Protein 8ZYH (pdb70)

Radius of gyration: 17.17 Å; Cα contacts (8 Å, |Δi|>4): 681; chains: 2; bounding box: 40×37×49 Å

Sequence (233 aa):
GPSGMILKRAYDVTPQKISTDKVRGVRKRVLIGLKDAPNFVMRLFTVEPGGLCDRASAPWEHEIFVLKGKLTVLKEQGEETVEEGFYIFVEPNEIHGFRNDTDSEVEFLDLIPKKEGGEGMILKRAYDVTPQKISTDDKVRGVRKRVLIGLKDAPNFVMRLFTVEPGGLCDRASAPWEHEIFVLKGKLTVLKEQGEETVEEGFYIFVEPNEIHGFRNDTDSSEVEFLDLIPKEGGE

Nearest PDB structures (foldseek):
  8zyh-assembly1_B  TM=1.009E+00  e=1.496E-22  Thermotoga maritima MSB8
  8hjx-assembly1_B  TM=9.982E-01  e=9.009E-22  Thermotoga maritima MSB8
  8zyg-assembly1_B  TM=1.001E+00  e=1.113E-21  Thermotoga maritima MSB8
  6l2e-assembly1_B  TM=9.973E-01  e=1.698E-21  Thermotoga maritima MSB8
  8hjz-assembly1_B  TM=9.988E-01  e=2.097E-21  Thermotoga maritima MSB8

Structure (mmCIF, N/CA/C/O backbone):
data_8ZYH
#
_entry.id   8ZYH
#
_cell.length_a   50.570
_cell.length_b   58.500
_cell.length_c   71.960
_cell.angle_alpha   90.00
_cell.angle_beta   90.00
_cell.angle_gamma   90.00
#
_symmetry.space_group_name_H-M   'P 21 21 21'
#
loop_
_entity.id
_entity.type
_entity.pdbx_description
1 polymer 'Cupin type-2 domain-containing protein'
2 non-polymer 'HEXAETHYLENE GLYCOL'
3 non-polymer 'COPPER (II) ION'
4 non-polymer 4-THIOPYRIDINE
5 water water
#
loop_
_atom_site.group_PDB
_atom_site.id
_atom_site.type_symbol
_atom_site.label_atom_id
_atom_site.label_alt_id
_atom_site.label_comp_id
_atom_site.label_asym_id
_atom_site.label_entity_id
_atom_site.label_seq_id
_atom_site.pdbx_PDB_ins_code
_atom_site.Cartn_x
_atom_site.Cartn_y
_atom_site.Cartn_z
_atom_site.occupancy
_atom_site.B_iso_or_equiv
_atom_site.auth_seq_id
_atom_site.auth_comp_id
_atom_site.auth_asym_id
_atom_site.auth_atom_id
_atom_site.pdbx_PDB_model_num
ATOM 1 C CA . GLY A 1 1 ? -23.750 23.930 -9.398 1.000 61.39 -3 GLY A CA 1
ATOM 2 C C . GLY A 1 1 ? -22.295 23.520 -9.344 1.000 55.07 -3 GLY A C 1
ATOM 3 O O . GLY A 1 1 ? -21.553 23.717 -10.313 1.000 48.10 -3 GLY A O 1
ATOM 4 N N . PRO A 1 2 ? -21.843 22.958 -8.217 1.000 41.09 -2 PRO A N 1
ATOM 5 C CA . PRO A 1 2 ? -20.388 22.746 -8.125 1.000 32.17 -2 PRO A CA 1
ATOM 6 C C . PRO A 1 2 ? -19.856 21.686 -9.073 1.000 27.46 -2 PRO A C 1
ATOM 7 O O . PRO A 1 2 ? -20.543 20.785 -9.559 1.000 38.39 -2 PRO A O 1
ATOM 10 N N . SER A 1 3 ? -18.555 21.774 -9.336 1.000 25.98 -1 SER A N 1
ATOM 11 C CA . SER A 1 3 ? -17.852 20.784 -10.118 1.000 27.75 -1 SER A CA 1
ATOM 12 C C . SER A 1 3 ? -16.931 19.954 -9.241 1.000 21.49 -1 SER A C 1
ATOM 13 O O . SER A 1 3 ? -16.758 20.209 -8.057 1.000 26.09 -1 SER A O 1
ATOM 21 N N . GLY A 1 4 ? -16.287 18.953 -9.846 1.000 21.93 0 GLY A N 1
ATOM 22 C CA . GLY A 1 4 ? -15.384 18.154 -9.061 1.000 23.69 0 GLY A CA 1
ATOM 23 C C . GLY A 1 4 ? -16.000 16.835 -8.596 1.000 16.95 0 GLY A C 1
ATOM 24 O O . GLY A 1 4 ? -17.112 16.414 -8.926 1.000 17.40 0 GLY A O 1
ATOM 28 N N . MET A 1 5 ? -15.175 16.106 -7.876 1.000 18.20 1 MET A N 1
ATOM 29 C CA . MET A 1 5 ? -15.517 14.787 -7.400 1.000 17.20 1 MET A CA 1
ATOM 30 C C . MET A 1 5 ? -14.889 14.598 -6.028 1.000 18.43 1 MET A C 1
ATOM 31 O O . MET A 1 5 ? -13.706 14.932 -5.949 1.000 20.85 1 MET A O 1
ATOM 45 N N . ILE A 1 6 ? -15.588 13.942 -5.115 1.000 15.75 2 ILE A N 1
ATOM 46 C CA . ILE A 1 6 ? -15.119 13.566 -3.804 1.000 15.89 2 ILE A CA 1
ATOM 47 C C . ILE A 1 6 ? -14.781 12.080 -3.822 1.000 15.37 2 ILE A C 1
ATOM 48 O O . ILE A 1 6 ? -15.618 11.279 -4.253 1.000 17.04 2 ILE A O 1
ATOM 64 N N . LEU A 1 7 ? -13.597 11.719 -3.371 1.000 13.98 3 LEU A N 1
ATOM 65 C CA . LEU A 1 7 ? -13.169 10.339 -3.242 1.000 13.87 3 LEU A CA 1
ATOM 66 C C . LEU A 1 7 ? -12.681 10.156 -1.804 1.000 14.54 3 LEU A C 1
ATOM 67 O O . LEU A 1 7 ? -11.686 10.810 -1.429 1.000 15.41 3 LEU A O 1
ATOM 93 N N . LYS A 1 8 ? -13.344 9.328 -1.004 1.000 14.17 4 LYS A N 1
ATOM 94 C CA . LYS A 1 8 ? -13.052 9.292 0.412 1.000 14.92 4 LYS A CA 1
ATOM 95 C C . LYS A 1 8 ? -13.293 7.913 0.989 1.000 14.68 4 LYS A C 1
ATOM 96 O O . LYS A 1 8 ? -14.268 7.252 0.632 1.000 14.52 4 LYS A O 1
ATOM 115 N N . ARG A 1 9 ? -12.429 7.483 1.900 1.000 15.64 5 ARG A N 1
ATOM 116 C CA . ARG A 1 9 ? -12.639 6.239 2.634 1.000 16.19 5 ARG A CA 1
ATOM 117 C C . ARG A 1 9 ? -13.845 6.436 3.542 1.000 16.30 5 ARG A C 1
ATOM 118 O O . ARG A 1 9 ? -13.891 7.353 4.352 1.000 18.31 5 ARG A O 1
ATOM 139 N N . ALA A 1 10 ? -14.836 5.544 3.454 1.000 15.54 6 ALA A N 1
ATOM 140 C CA . ALA A 1 10 ? -16.067 5.716 4.228 1.000 15.23 6 ALA A CA 1
ATOM 141 C C . ALA A 1 10 ? -15.788 5.756 5.714 1.000 16.85 6 ALA A C 1
ATOM 142 O O . ALA A 1 10 ? -16.418 6.500 6.458 1.000 16.60 6 ALA A O 1
ATOM 149 N N . TYR A 1 11 ? -14.806 4.965 6.167 1.000 20.12 7 TYR A N 1
ATOM 150 C CA . TYR A 1 11 ? -14.580 4.873 7.603 1.000 25.82 7 TYR A CA 1
ATOM 151 C C . TYR A 1 11 ? -13.955 6.148 8.139 1.000 28.67 7 TYR A C 1
ATOM 152 O O . TYR A 1 11 ? -13.842 6.318 9.358 1.000 38.74 7 TYR A O 1
ATOM 170 N N . ASP A 1 12 ? -13.489 7.032 7.261 1.000 26.49 8 ASP A N 1
ATOM 171 C CA . ASP A 1 12 ? -12.967 8.318 7.717 1.000 31.71 8 ASP A CA 1
ATOM 172 C C . ASP A 1 12 ? -14.101 9.217 8.188 1.000 28.75 8 ASP A C 1
ATOM 173 O O . ASP A 1 12 ? -13.833 10.191 8.896 1.000 37.55 8 ASP A O 1
ATOM 182 N N . VAL A 1 13 ? -15.342 8.929 7.874 1.000 21.00 9 VAL A N 1
ATOM 183 C CA . VAL A 1 13 ? -16.481 9.756 8.261 1.000 19.76 9 VAL A CA 1
ATOM 184 C C . VAL A 1 13 ? -16.883 9.386 9.679 1.000 21.70 9 VAL A C 1
ATOM 185 O O . VAL A 1 13 ? -16.931 8.201 10.020 1.000 21.63 9 VAL A O 1
ATOM 198 N N . THR A 1 14 ? -17.164 10.365 10.522 1.000 25.75 10 THR A N 1
ATOM 199 C CA . THR A 1 14 ? -17.566 10.103 11.897 1.000 28.64 10 THR A CA 1
ATOM 200 C C . THR A 1 14 ? -18.833 9.279 12.039 1.000 23.64 10 THR A C 1
ATOM 201 O O . THR A 1 14 ? -19.862 9.576 11.420 1.000 25.43 10 THR A O 1
ATOM 212 N N . PRO A 1 15 ? -18.771 8.198 12.813 1.000 23.36 11 PRO A N 1
ATOM 213 C CA . PRO A 1 15 ? -19.966 7.373 13.022 1.000 21.81 11 PRO A CA 1
ATOM 214 C C . PRO A 1 15 ? -20.784 7.890 14.200 1.000 21.25 11 PRO A C 1
ATOM 215 O O . PRO A 1 15 ? -20.422 7.777 15.364 1.000 23.41 11 PRO A O 1
ATOM 226 N N . GLN A 1 16 ? -21.911 8.491 13.859 1.000 20.29 12 GLN A N 1
ATOM 227 C CA . GLN A 1 16 ? -22.816 9.154 14.784 1.000 20.89 12 GLN A CA 1
ATOM 228 C C . GLN A 1 16 ? -23.739 8.117 15.435 1.000 18.68 12 GLN A C 1
ATOM 229 O O . GLN A 1 16 ? -24.380 7.323 14.747 1.000 18.73 12 GLN A O 1
ATOM 243 N N . LYS A 1 17 ? -23.877 8.157 16.748 1.000 18.30 13 LYS A N 1
ATOM 244 C CA . LYS A 1 17 ? -24.822 7.298 17.438 1.000 18.42 13 LYS A CA 1
ATOM 245 C C . LYS A 1 17 ? -26.256 7.706 17.121 1.000 18.59 13 LYS A C 1
ATOM 246 O O . LYS A 1 17 ? -26.586 8.890 17.216 1.000 22.25 13 LYS A O 1
ATOM 265 N N . ILE A 1 18 ? -27.070 6.726 16.775 1.000 18.24 14 ILE A N 1
ATOM 266 C CA . ILE A 1 18 ? -28.501 6.942 16.572 1.000 19.35 14 ILE A CA 1
ATOM 267 C C . ILE A 1 18 ? -29.246 6.353 17.760 1.000 19.91 14 ILE A C 1
ATOM 268 O O . ILE A 1 18 ? -29.090 5.161 18.051 1.000 21.41 14 ILE A O 1
ATOM 284 N N . SER A 1 19 ? -29.980 7.215 18.448 1.000 22.61 15 SER A N 1
ATOM 285 C CA . SER A 1 19 ? -30.771 6.758 19.589 1.000 22.55 15 SER A CA 1
ATOM 286 C C . SER A 1 19 ? -32.129 7.443 19.519 1.000 24.01 15 SER A C 1
ATOM 287 O O . SER A 1 19 ? -32.230 8.657 19.648 1.000 27.82 15 SER A O 1
ATOM 295 N N . THR A 1 20 ? -33.177 6.691 19.250 1.000 23.39 16 THR A N 1
ATOM 296 C CA . THR A 1 20 ? -34.521 7.243 19.127 1.000 24.84 16 THR A CA 1
ATOM 297 C C . THR A 1 20 ? -35.476 6.265 19.814 1.000 23.55 16 THR A C 1
ATOM 298 O O . THR A 1 20 ? -35.044 5.251 20.369 1.000 24.55 16 THR A O 1
ATOM 309 N N . ASP A 1 21 ? -36.768 6.522 19.727 1.000 24.71 17 ASP A N 1
ATOM 310 C CA . ASP A 1 21 ? -37.748 5.599 20.272 1.000 25.29 17 ASP A CA 1
ATOM 311 C C . ASP A 1 21 ? -37.721 4.239 19.584 1.000 23.80 17 ASP A C 1
ATOM 312 O O . ASP A 1 21 ? -38.244 3.286 20.160 1.000 27.66 17 ASP A O 1
ATOM 316 N N . LYS A 1 22 ? -37.158 4.158 18.381 1.000 19.79 18 LYS A N 1
ATOM 317 C CA . LYS A 1 22 ? -37.175 2.903 17.633 1.000 19.71 18 LYS A CA 1
ATOM 318 C C . LYS A 1 22 ? -35.788 2.316 17.421 1.000 16.90 18 LYS A C 1
ATOM 319 O O . LYS A 1 22 ? -35.692 1.159 16.992 1.000 19.04 18 LYS A O 1
ATOM 338 N N . VAL A 1 23 ? -34.719 3.056 17.718 1.000 17.57 19 VAL A N 1
ATOM 339 C CA . VAL A 1 23 ? -33.386 2.644 17.306 1.000 17.45 19 VAL A CA 1
ATOM 340 C C . VAL A 1 23 ? -32.449 2.586 18.508 1.000 17.52 19 VAL A C 1
ATOM 341 O O . VAL A 1 23 ? -32.380 3.556 19.280 1.000 18.86 19 VAL A O 1
ATOM 354 N N . ARG A 1 24 ? -31.681 1.507 18.597 1.000 17.23 20 ARG A N 1
ATOM 355 C CA . ARG A 1 24 ? -30.586 1.385 19.569 1.000 17.97 20 ARG A CA 1
ATOM 356 C C . ARG A 1 24 ? -29.484 0.553 18.930 1.000 16.70 20 ARG A C 1
ATOM 357 O O . ARG A 1 24 ? -29.767 -0.324 18.112 1.000 17.29 20 ARG A O 1
ATOM 378 N N . GLY A 1 25 ? -28.244 0.777 19.348 1.000 16.21 21 GLY A N 1
ATOM 379 C CA . GLY A 1 25 ? -27.138 -0.027 18.865 1.000 16.55 21 GLY A CA 1
ATOM 380 C C . GLY A 1 25 ? -26.752 0.197 17.427 1.000 15.43 21 GLY A C 1
ATOM 381 O O . GLY A 1 25 ? -26.295 -0.734 16.776 1.000 17.85 21 GLY A O 1
ATOM 385 N N . VAL A 1 26 ? -26.962 1.423 16.955 1.000 15.52 22 VAL A N 1
ATOM 386 C CA . VAL A 1 26 ? -26.742 1.779 15.554 1.000 15.93 22 VAL A CA 1
ATOM 387 C C . VAL A 1 26 ? -25.907 3.041 15.478 1.000 16.35 22 VAL A C 1
ATOM 388 O O . VAL A 1 26 ? -26.148 3.986 16.250 1.000 17.27 22 VAL A O 1
ATOM 401 N N . ARG A 1 27 ? -24.977 3.070 14.530 1.000 16.02 23 ARG A N 1
ATOM 402 C CA . ARG A 1 27 ? -24.263 4.289 14.176 1.000 16.51 23 ARG A CA 1
ATOM 403 C C . ARG A 1 27 ? -24.450 4.535 12.679 1.000 15.48 23 ARG A C 1
ATOM 404 O O . ARG A 1 27 ? -24.666 3.606 11.907 1.000 16.54 23 ARG A O 1
ATOM 425 N N . LYS A 1 28 ? -24.387 5.810 12.349 1.000 15.61 24 LYS A N 1
ATOM 426 C CA . LYS A 1 28 ? -24.575 6.269 10.985 1.000 16.23 24 LYS A CA 1
ATOM 427 C C . LYS A 1 28 ? -23.401 7.128 10.553 1.000 15.76 24 LYS A C 1
ATOM 428 O O . LYS A 1 28 ? -23.020 8.039 11.298 1.000 18.07 24 LYS A O 1
ATOM 447 N N . ARG A 1 29 ? -22.890 6.890 9.356 1.000 14.53 25 ARG A N 1
ATOM 448 C CA . ARG A 1 29 ? -21.954 7.782 8.688 1.000 14.85 25 ARG A CA 1
ATOM 449 C C . ARG A 1 29 ? -22.679 8.378 7.487 1.000 14.81 25 ARG A C 1
ATOM 450 O O . ARG A 1 29 ? -23.155 7.661 6.608 1.000 16.18 25 ARG A O 1
ATOM 471 N N . VAL A 1 30 ? -22.752 9.681 7.442 1.000 14.69 26 VAL A N 1
ATOM 472 C CA . VAL A 1 30 ? -23.323 10.373 6.279 1.000 15.24 26 VAL A CA 1
ATOM 473 C C . VAL A 1 30 ? -22.201 10.557 5.269 1.000 14.25 26 VAL A C 1
ATOM 474 O O . VAL A 1 30 ? -21.277 11.333 5.465 1.000 16.90 26 VAL A O 1
ATOM 487 N N . LEU A 1 31 ? -22.218 9.793 4.186 1.000 13.83 27 LEU A N 1
ATOM 488 C CA . LEU A 1 31 ? -21.172 9.790 3.178 1.000 13.38 27 LEU A CA 1
ATOM 489 C C . LEU A 1 31 ? -21.405 10.925 2.178 1.000 13.39 27 LEU A C 1
ATOM 490 O O . LEU A 1 31 ? -20.505 11.724 1.921 1.000 14.49 27 LEU A O 1
ATOM 506 N N . ILE A 1 32 ? -22.577 10.927 1.573 1.000 13.19 28 ILE A N 1
ATOM 507 C CA . ILE A 1 32 ? -22.979 11.966 0.633 1.000 13.97 28 ILE A CA 1
ATOM 508 C C . ILE A 1 32 ? -24.273 12.544 1.173 1.000 13.93 28 ILE A C 1
ATOM 509 O O . ILE A 1 32 ? -25.340 11.952 1.058 1.000 15.23 28 ILE A O 1
ATOM 525 N N . GLY A 1 33 ? -24.139 13.672 1.864 1.000 15.46 29 GLY A N 1
ATOM 526 C CA . GLY A 1 33 ? -25.225 14.260 2.604 1.000 16.41 29 GLY A CA 1
ATOM 527 C C . GLY A 1 33 ? -25.814 15.476 1.934 1.000 15.38 29 GLY A C 1
ATOM 528 O O . GLY A 1 33 ? -25.538 15.795 0.775 1.000 15.69 29 GLY A O 1
ATOM 532 N N . LEU A 1 34 ? -26.687 16.144 2.673 1.000 16.63 30 LEU A N 1
ATOM 533 C CA . LEU A 1 34 ? -27.407 17.287 2.145 1.000 17.30 30 LEU A CA 1
ATOM 534 C C . LEU A 1 34 ? -26.481 18.398 1.693 1.000 17.77 30 LEU A C 1
ATOM 535 O O . LEU A 1 34 ? -26.872 19.173 0.812 1.000 19.44 30 LEU A O 1
ATOM 551 N N . LYS A 1 35 ? -25.304 18.541 2.277 1.000 17.75 31 LYS A N 1
ATOM 552 C CA . L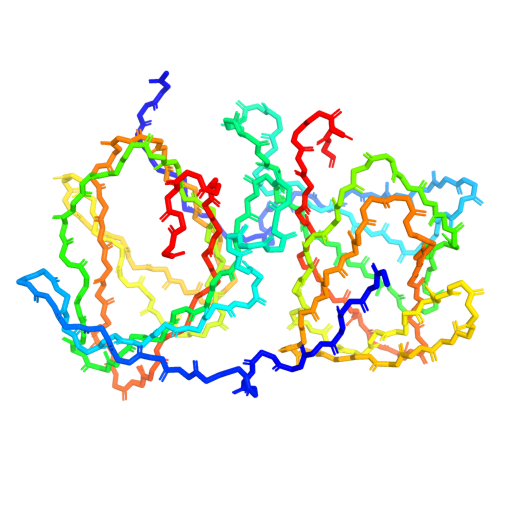YS A 1 35 ? -24.390 19.598 1.859 1.000 19.09 31 LYS A CA 1
ATOM 553 C C . LYS A 1 35 ? -23.947 19.408 0.415 1.000 19.21 31 LYS A C 1
ATOM 554 O O . LYS A 1 35 ? -23.573 20.395 -0.217 1.000 23.30 31 LYS A O 1
ATOM 573 N N . ASP A 1 36 ? -23.992 18.191 -0.101 1.000 17.75 32 ASP A N 1
ATOM 574 C CA . ASP A 1 36 ? -23.494 17.854 -1.419 1.000 19.75 32 ASP A CA 1
ATOM 575 C C . ASP A 1 36 ? -24.549 17.378 -2.407 1.000 17.82 32 ASP A C 1
ATOM 576 O O . ASP A 1 36 ? -24.401 17.548 -3.629 1.000 19.84 32 ASP A O 1
ATOM 585 N N . ALA A 1 37 ? -25.589 16.693 -1.935 1.000 16.71 33 ALA A N 1
ATOM 586 C CA . ALA A 1 37 ? -26.410 15.859 -2.803 1.000 15.73 33 ALA A CA 1
ATOM 587 C C . ALA A 1 37 ? -27.332 16.642 -3.709 1.000 15.71 33 ALA A C 1
ATOM 588 O O . ALA A 1 37 ? -28.200 17.372 -3.220 1.000 16.80 33 ALA A O 1
ATOM 595 N N . PRO A 1 38 ? -27.274 16.436 -5.017 1.000 15.92 34 PRO A N 1
ATOM 596 C CA . PRO A 1 38 ? -28.280 17.046 -5.895 1.000 16.84 34 PRO A CA 1
ATOM 597 C C . PRO A 1 38 ? -29.672 16.459 -5.731 1.000 15.67 34 PRO A C 1
ATOM 598 O O . PRO A 1 38 ? -30.649 17.181 -5.885 1.000 17.90 34 PRO A O 1
ATOM 609 N N . ASN A 1 39 ? -29.755 15.163 -5.447 1.000 14.65 35 ASN A N 1
ATOM 610 C CA . ASN A 1 39 ? -31.034 14.448 -5.483 1.000 14.32 35 ASN A CA 1
ATOM 611 C C . ASN A 1 39 ? -31.244 13.441 -4.372 1.000 13.85 35 ASN A C 1
ATOM 612 O O . ASN A 1 39 ? -32.379 13.289 -3.920 1.000 14.78 35 ASN A O 1
ATOM 623 N N . PHE A 1 40 ? -30.214 12.712 -3.968 1.000 13.30 36 PHE A N 1
ATOM 624 C CA . PHE A 1 40 ? -30.379 11.629 -3.006 1.000 12.93 36 PHE A CA 1
ATOM 625 C C . PHE A 1 40 ? -29.099 11.501 -2.190 1.000 12.73 36 PHE A C 1
ATOM 626 O O . PHE A 1 40 ? -28.041 11.958 -2.629 1.000 13.23 36 PHE A O 1
ATOM 643 N N . VAL A 1 41 ? -29.228 10.954 -0.990 1.000 12.96 37 VAL A N 1
ATOM 644 C CA . VAL A 1 41 ? -28.139 10.892 -0.030 1.000 12.78 37 VAL A CA 1
ATOM 645 C C . VAL A 1 41 ? -27.693 9.449 0.175 1.000 12.75 37 VAL A C 1
ATOM 646 O O . VAL A 1 41 ? -28.457 8.502 -0.017 1.000 14.20 37 VAL A O 1
ATOM 659 N N . MET A 1 42 ? -26.423 9.298 0.559 1.000 12.45 38 MET A N 1
ATOM 660 C CA . MET A 1 42 ? -25.815 8.015 0.845 1.000 12.85 38 MET A CA 1
ATOM 661 C C . MET A 1 42 ? -25.334 7.981 2.286 1.000 13.15 38 MET A C 1
ATOM 662 O O . MET A 1 42 ? -24.483 8.777 2.680 1.000 13.41 38 MET A O 1
ATOM 676 N N . ARG A 1 43 ? -25.839 7.028 3.063 1.000 13.79 39 ARG A N 1
ATOM 677 C CA . ARG A 1 43 ? -25.424 6.779 4.428 1.000 14.51 39 ARG A CA 1
ATOM 678 C C . ARG A 1 43 ? -24.896 5.366 4.555 1.000 13.91 39 ARG A C 1
ATOM 679 O O . ARG A 1 43 ? -25.329 4.467 3.844 1.000 14.77 39 ARG A O 1
ATOM 700 N N . LEU A 1 44 ? -24.002 5.176 5.513 1.000 14.15 40 LEU A N 1
ATOM 701 C CA . LEU A 1 44 ? -23.507 3.859 5.876 1.000 13.87 40 LEU A CA 1
ATOM 702 C C . LEU A 1 44 ? -23.922 3.644 7.325 1.000 14.60 40 LEU A C 1
ATOM 703 O O . LEU A 1 44 ? -23.473 4.358 8.230 1.000 15.74 40 LEU A O 1
ATOM 719 N N . PHE A 1 45 ? -24.764 2.637 7.544 1.000 14.53 41 PHE A N 1
ATOM 720 C CA . PHE A 1 45 ? -25.223 2.256 8.860 1.000 14.72 41 PHE A CA 1
ATOM 721 C C . PHE A 1 45 ? -24.443 1.059 9.370 1.000 14.88 41 PHE A C 1
ATOM 722 O O . PHE A 1 45 ? -24.184 0.101 8.633 1.000 15.54 41 PHE A O 1
ATOM 739 N N . THR A 1 46 ? -24.122 1.120 10.655 1.000 14.87 42 THR A N 1
ATOM 740 C CA . THR A 1 46 ? -23.482 0.031 11.383 1.000 15.27 42 THR A CA 1
ATOM 741 C C . THR A 1 46 ? -24.435 -0.398 12.489 1.000 15.28 42 THR A C 1
ATOM 742 O O . THR A 1 46 ? -24.790 0.433 13.319 1.000 17.00 42 THR A O 1
ATOM 753 N N . VAL A 1 47 ? -24.809 -1.662 12.478 1.000 15.62 43 VAL A N 1
ATOM 754 C CA . VAL A 1 47 ? -25.708 -2.202 13.489 1.000 15.69 43 VAL A CA 1
ATOM 755 C C . VAL A 1 47 ? -24.858 -3.128 14.355 1.000 14.68 43 VAL A C 1
ATOM 756 O O . VAL A 1 47 ? -24.362 -4.150 13.881 1.000 15.56 43 VAL A O 1
ATOM 769 N N . GLU A 1 48 ? -24.704 -2.770 15.611 1.000 15.15 44 GLU A N 1
ATOM 770 C CA . GLU A 1 48 ? -23.890 -3.573 16.520 1.000 16.13 44 GLU A CA 1
ATOM 771 C C . GLU A 1 48 ? -24.683 -4.809 16.914 1.000 17.02 44 GLU A C 1
ATOM 772 O O . GLU A 1 48 ? -25.892 -4.905 16.706 1.000 16.56 44 GLU A O 1
ATOM 784 N N . PRO A 1 49 ? -23.999 -5.801 17.478 1.000 18.22 45 PRO A N 1
ATOM 785 C CA . PRO A 1 49 ? -24.699 -7.027 17.885 1.000 20.07 45 PRO A CA 1
ATOM 786 C C . PRO A 1 49 ? -25.870 -6.692 18.800 1.000 19.76 45 PRO A C 1
ATOM 787 O O . PRO A 1 49 ? -25.722 -5.926 19.758 1.000 19.85 45 PRO A O 1
ATOM 798 N N . GLY A 1 50 ? -27.038 -7.249 18.500 1.000 20.46 46 GLY A N 1
ATOM 799 C CA . GLY A 1 50 ? -28.250 -6.968 19.220 1.000 21.68 46 GLY A CA 1
ATOM 800 C C . GLY A 1 50 ? -28.928 -5.665 18.867 1.000 20.39 46 GLY A C 1
ATOM 801 O O . GLY A 1 50 ? -29.994 -5.359 19.397 1.000 21.41 46 GLY A O 1
ATOM 805 N N . GLY A 1 51 ? -28.318 -4.854 18.014 1.000 17.82 47 GLY A N 1
ATOM 806 C CA . GLY A 1 51 ? -28.898 -3.586 17.614 1.000 17.53 47 GLY A CA 1
ATOM 807 C C . GLY A 1 51 ? -30.208 -3.743 16.867 1.000 16.85 47 GLY A C 1
ATOM 808 O O . GLY A 1 51 ? -30.468 -4.782 16.255 1.000 17.80 47 GLY A O 1
ATOM 812 N N . LEU A 1 52 ? -30.976 -2.662 16.865 1.000 17.17 48 LEU A N 1
ATOM 813 C CA . LEU A 1 52 ? -32.364 -2.700 16.414 1.000 17.44 48 LEU A CA 1
ATOM 814 C C . LEU A 1 52 ? -32.731 -1.364 15.789 1.000 16.73 48 LEU A C 1
ATOM 815 O O . LEU A 1 52 ? -32.539 -0.325 16.415 1.000 17.31 48 LEU A O 1
ATOM 831 N N . CYS A 1 53 ? -33.382 -1.436 14.642 1.000 17.25 49 CYS A N 1
ATOM 832 C CA . CYS A 1 53 ? -34.158 -0.301 14.081 1.000 18.01 49 CYS A CA 1
ATOM 833 C C . CYS A 1 53 ? -35.566 -0.874 13.917 1.000 17.23 49 CYS A C 1
ATOM 834 O O . CYS A 1 53 ? -35.854 -1.690 13.029 1.000 18.52 49 CYS A O 1
ATOM 837 N N . ASP A 1 54 ? -36.412 -0.533 14.873 1.000 17.87 50 ASP A N 1
ATOM 838 C CA . ASP A 1 54 ? -37.722 -1.167 14.927 1.000 18.34 50 ASP A CA 1
ATOM 839 C C . ASP A 1 54 ? -38.577 -0.736 13.753 1.000 18.41 50 ASP A C 1
ATOM 840 O O . ASP A 1 54 ? -38.329 0.264 13.081 1.000 19.46 50 ASP A O 1
ATOM 849 N N . ARG A 1 55 ? -39.590 -1.554 13.482 1.000 19.42 51 ARG A N 1
ATOM 850 C CA . ARG A 1 55 ? -40.469 -1.372 12.345 1.000 18.57 51 ARG A CA 1
ATOM 851 C C . ARG A 1 55 ? -40.989 0.054 12.260 1.000 19.35 51 ARG A C 1
ATOM 852 O O . ARG A 1 55 ? -41.525 0.654 13.186 1.000 23.83 51 ARG A O 1
ATOM 873 N N . ALA A 1 56 ? -40.959 0.565 11.036 1.000 18.67 52 ALA A N 1
ATOM 874 C CA . ALA A 1 56 ? -41.452 1.892 10.738 1.000 21.11 52 ALA A CA 1
ATOM 875 C C . ALA A 1 56 ? -41.782 1.938 9.248 1.000 18.39 52 ALA A C 1
ATOM 876 O O . ALA A 1 56 ? -41.436 1.031 8.496 1.000 20.17 52 ALA A O 1
ATOM 883 N N . SER A 1 57 ? -42.454 2.992 8.857 1.000 20.21 53 SER A N 1
ATOM 884 C CA . SER A 1 57 ? -42.550 3.274 7.435 1.000 21.11 53 SER A CA 1
ATOM 885 C C . SER A 1 57 ? -42.330 4.761 7.232 1.000 19.64 53 SER A C 1
ATOM 886 O O . SER A 1 57 ? -42.349 5.556 8.171 1.000 22.65 53 SER A O 1
ATOM 894 N N . ALA A 1 58 ? -42.001 5.118 6.006 1.000 18.15 54 ALA A N 1
ATOM 895 C CA . ALA A 1 58 ? -41.635 6.476 5.647 1.000 18.12 54 ALA A CA 1
ATOM 896 C C . ALA A 1 58 ? -42.263 6.856 4.313 1.000 16.87 54 ALA A C 1
ATOM 897 O O . ALA A 1 58 ? -42.534 5.971 3.522 1.000 18.70 54 ALA A O 1
ATOM 904 N N . PRO A 1 59 ? -42.447 8.134 4.044 1.000 17.07 55 PRO A N 1
ATOM 905 C CA . PRO A 1 59 ? -43.052 8.527 2.761 1.000 18.17 55 PRO A CA 1
ATOM 906 C C . PRO A 1 59 ? -42.095 8.544 1.594 1.000 18.84 55 PRO A C 1
ATOM 907 O O . PRO A 1 59 ? -42.473 9.042 0.541 1.000 33.41 55 PRO A O 1
ATOM 918 N N . TRP A 1 60 ? -40.929 7.971 1.698 1.000 16.60 56 TRP A N 1
ATOM 919 C CA . TRP A 1 60 ? -39.984 7.810 0.623 1.000 15.82 56 TRP A CA 1
ATOM 920 C C . TRP A 1 60 ? -39.466 6.378 0.635 1.000 15.16 56 TRP A C 1
ATOM 921 O O . TRP A 1 60 ? -39.608 5.670 1.627 1.000 16.21 56 TRP A O 1
ATOM 942 N N . GLU A 1 61 ? -38.846 6.038 -0.489 1.000 15.13 57 GLU A N 1
ATOM 943 C CA . GLU A 1 61 ? -38.220 4.735 -0.679 1.000 14.84 57 GLU A CA 1
ATOM 944 C C . GLU A 1 61 ? -36.845 4.683 -0.002 1.000 14.34 57 GLU A C 1
ATOM 945 O O . GLU A 1 61 ? -36.212 5.701 0.229 1.000 15.21 57 GLU A O 1
ATOM 957 N N . HIS A 1 62 ? -36.394 3.454 0.232 1.000 14.91 58 HIS A N 1
ATOM 958 C CA . HIS A 1 62 ? -35.020 3.154 0.570 1.000 14.08 58 HIS A CA 1
ATOM 959 C C . HIS A 1 62 ? -34.408 2.257 -0.514 1.000 14.10 58 HIS A C 1
ATOM 960 O O . HIS A 1 62 ? -35.064 1.308 -0.956 1.000 15.05 58 HIS A O 1
ATOM 974 N N . GLU A 1 63 ? -33.144 2.510 -0.807 1.000 13.07 59 GLU A N 1
ATOM 975 C CA . GLU A 1 63 ? -32.322 1.607 -1.609 1.000 13.14 59 GLU A CA 1
ATOM 976 C C . GLU A 1 63 ? -31.104 1.244 -0.755 1.000 12.89 59 GLU A C 1
ATOM 977 O O . GLU A 1 63 ? -30.362 2.136 -0.340 1.000 1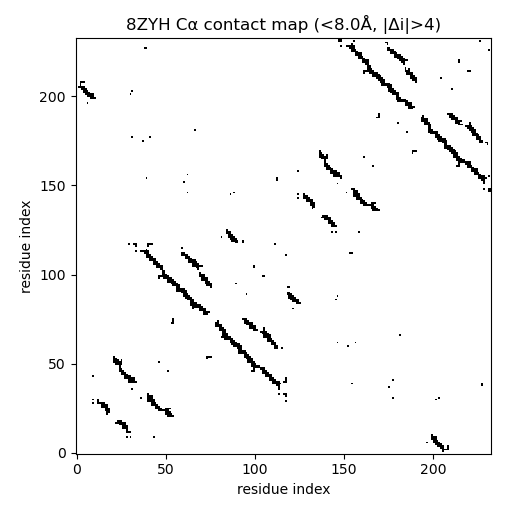4.12 59 GLU A O 1
ATOM 989 N N . ILE A 1 64 ? -30.959 -0.038 -0.464 1.000 13.33 60 ILE A N 1
ATOM 990 C CA . ILE A 1 64 ? -29.991 -0.541 0.513 1.000 13.28 60 ILE A CA 1
ATOM 991 C C . ILE A 1 64 ? -29.077 -1.559 -0.132 1.000 13.40 60 ILE A C 1
ATOM 992 O O . ILE A 1 64 ? -29.527 -2.372 -0.951 1.000 13.96 60 ILE A O 1
ATOM 1008 N N . PHE A 1 65 ? -27.821 -1.560 0.271 1.000 13.30 61 PHE A N 1
ATOM 1009 C CA . PHE A 1 65 ? -26.880 -2.588 -0.137 1.000 13.58 61 PHE A CA 1
ATOM 1010 C C . PHE A 1 65 ? -26.096 -3.057 1.077 1.000 14.04 61 PHE A C 1
ATOM 1011 O O . PHE A 1 65 ? -25.482 -2.258 1.793 1.000 14.38 61 PHE A O 1
ATOM 1028 N N . VAL A 1 66 ? -26.144 -4.351 1.369 1.000 14.38 62 VAL A N 1
ATOM 1029 C CA . VAL A 1 66 ? -25.497 -4.892 2.561 1.000 14.68 62 VAL A CA 1
ATOM 1030 C C . VAL A 1 66 ? -24.028 -5.166 2.294 1.000 15.14 62 VAL A C 1
ATOM 1031 O O . VAL A 1 66 ? -23.647 -5.920 1.403 1.000 16.66 62 VAL A O 1
ATOM 1044 N N . LEU A 1 67 ? -23.166 -4.503 3.068 1.000 15.77 63 LEU A N 1
ATOM 1045 C CA . LEU A 1 67 ? -21.727 -4.562 2.883 1.000 16.31 63 LEU A CA 1
ATOM 1046 C C . LEU A 1 67 ? -21.059 -5.663 3.704 1.000 17.35 63 LEU A C 1
ATOM 1047 O O . LEU A 1 67 ? -20.024 -6.178 3.278 1.000 20.18 63 LEU A O 1
ATOM 1063 N N . LYS A 1 68 ? -21.583 -5.939 4.886 1.000 17.32 64 LYS A N 1
ATOM 1064 C CA . LYS A 1 68 ? -20.907 -6.835 5.825 1.000 17.07 64 LYS A CA 1
ATOM 1065 C C . LYS A 1 68 ? -21.940 -7.430 6.762 1.000 17.09 64 LYS A C 1
ATOM 1066 O O . LYS A 1 68 ? -22.787 -6.723 7.326 1.000 17.51 64 LYS A O 1
ATOM 1085 N N . GLY A 1 69 ? -21.870 -8.734 6.984 1.000 18.03 65 GLY A N 1
ATOM 1086 C CA . GLY A 1 69 ? -22.624 -9.376 8.028 1.000 18.78 65 GLY A CA 1
ATOM 1087 C C . GLY A 1 69 ? -23.951 -9.948 7.569 1.000 18.18 65 GLY A C 1
ATOM 1088 O O . GLY A 1 69 ? -24.274 -9.974 6.388 1.000 20.42 65 GLY A O 1
ATOM 1092 N N . LYS A 1 70 ? -24.710 -10.408 8.547 1.000 18.44 66 LYS A N 1
ATOM 1093 C CA . LYS A 1 70 ? -25.990 -11.059 8.317 1.000 18.95 66 LYS A CA 1
ATOM 1094 C C . LYS A 1 70 ? -27.059 -10.271 9.062 1.000 19.36 66 LYS A C 1
ATOM 1095 O O . LYS A 1 70 ? -26.976 -10.123 10.281 1.000 22.43 66 LYS A O 1
ATOM 1114 N N . LEU A 1 71 ? -27.979 -9.698 8.304 1.000 20.46 67 LEU A N 1
ATOM 1115 C CA . LEU A 1 71 ? -28.935 -8.713 8.777 1.000 22.70 67 LEU A CA 1
ATOM 1116 C C . LEU A 1 71 ? -30.334 -9.317 8.747 1.000 21.06 67 LEU A C 1
ATOM 1117 O O . LEU A 1 71 ? -30.774 -9.820 7.724 1.000 21.94 67 LEU A O 1
ATOM 1133 N N . THR A 1 72 ? -31.022 -9.186 9.873 1.000 19.32 68 THR A N 1
ATOM 1134 C CA . THR A 1 72 ? -32.427 -9.581 9.932 1.000 18.90 68 THR A CA 1
ATOM 1135 C C . THR A 1 72 ? -33.282 -8.391 9.511 1.000 18.12 68 THR A C 1
ATOM 1136 O O . THR A 1 72 ? -33.172 -7.306 10.074 1.000 19.79 68 THR A O 1
ATOM 1147 N N . VAL A 1 73 ? -34.115 -8.596 8.506 1.000 18.62 69 VAL A N 1
ATOM 1148 C CA . VAL A 1 73 ? -35.023 -7.570 8.021 1.000 18.12 69 VAL A CA 1
ATOM 1149 C C . VAL A 1 73 ? -36.407 -7.828 8.594 1.000 19.64 69 VAL A C 1
ATOM 1150 O O . VAL A 1 73 ? -36.968 -8.915 8.487 1.000 20.52 69 VAL A O 1
ATOM 1163 N N . LEU A 1 74 ? -36.934 -6.792 9.240 1.000 18.69 70 LEU A N 1
ATOM 1164 C CA . LEU A 1 74 ? -38.274 -6.837 9.793 1.000 19.48 70 LEU A CA 1
ATOM 1165 C C . LEU A 1 74 ? -39.257 -6.324 8.746 1.000 18.95 70 LEU A C 1
ATOM 1166 O O . LEU A 1 74 ? -39.084 -5.229 8.190 1.000 21.34 70 LEU A O 1
ATOM 1182 N N . LYS A 1 75 ? -40.244 -7.150 8.448 1.000 21.35 71 LYS A N 1
ATOM 1183 C CA . LYS A 1 75 ? -41.247 -6.836 7.438 1.000 21.11 71 LYS A CA 1
ATOM 1184 C C . LYS A 1 75 ? -42.615 -6.689 8.093 1.000 23.45 71 LYS A C 1
ATOM 1185 O O . LYS A 1 75 ? -42.790 -6.934 9.278 1.000 24.83 71 LYS A O 1
ATOM 1195 N N . GLU A 1 76 ? -43.588 -6.211 7.311 1.000 25.24 72 GLU A N 1
ATOM 1196 C CA . GLU A 1 76 ? -44.925 -6.019 7.864 1.000 26.76 72 GLU A CA 1
ATOM 1197 C C . GLU A 1 76 ? -45.375 -7.298 8.554 1.000 27.04 72 GLU A C 1
ATOM 1198 O O . GLU A 1 76 ? -45.930 -7.311 9.650 1.000 35.03 72 GLU A O 1
ATOM 1210 N N . GLN A 1 77 ? -45.169 -8.385 7.818 1.000 27.63 73 GLN A N 1
ATOM 1211 C CA . GLN A 1 77 ? -45.475 -9.720 8.318 1.000 34.05 73 GLN A CA 1
ATOM 1212 C C . GLN A 1 77 ? -44.148 -10.476 8.253 1.000 36.42 73 GLN A C 1
ATOM 1213 O O . GLN A 1 77 ? -43.594 -10.661 7.173 1.000 44.64 73 GLN A O 1
ATOM 1217 N N . GLY A 1 78 ? -43.579 -10.714 9.418 1.000 27.85 74 GLY A N 1
ATOM 1218 C CA . GLY A 1 78 ? -42.456 -11.590 9.625 1.000 28.09 74 GLY A CA 1
ATOM 1219 C C . GLY A 1 78 ? -41.099 -10.945 9.436 1.000 22.11 74 GLY A C 1
ATOM 1220 O O . GLY A 1 78 ? -40.953 -9.735 9.492 1.000 23.32 74 GLY A O 1
ATOM 1224 N N . GLU A 1 79 ? -40.118 -11.813 9.266 1.000 22.81 75 GLU A N 1
ATOM 1225 C CA . GLU A 1 79 ? -38.723 -11.450 9.178 1.000 23.70 75 GLU A CA 1
ATOM 1226 C C . GLU A 1 79 ? -38.068 -12.244 8.047 1.000 23.31 75 GLU A C 1
ATOM 1227 O O . GLU A 1 79 ? -38.527 -13.343 7.719 1.000 29.88 75 GLU A O 1
ATOM 1239 N N . GLU A 1 80 ? -36.997 -11.674 7.513 1.000 21.38 76 GLU A N 1
ATOM 1240 C CA . GLU A 1 80 ? -36.208 -12.374 6.510 1.000 22.42 76 GLU A CA 1
ATOM 1241 C C . GLU A 1 80 ? -34.744 -12.008 6.719 1.000 21.12 76 GLU A C 1
ATOM 1242 O O . GLU A 1 80 ? -34.429 -10.856 7.016 1.000 27.71 76 GLU A O 1
ATOM 1254 N N . THR A 1 81 ? -33.848 -12.936 6.482 1.000 23.86 77 THR A N 1
ATOM 1255 C CA . THR A 1 81 ? -32.430 -12.705 6.614 1.000 24.13 77 THR A CA 1
ATOM 1256 C C . THR A 1 81 ? -31.829 -12.365 5.264 1.000 24.16 77 THR A C 1
ATOM 1257 O O . THR A 1 81 ? -32.104 -12.953 4.217 1.000 28.01 77 THR A O 1
ATOM 1268 N N . VAL A 1 82 ? -30.895 -11.429 5.328 1.000 18.99 78 VAL A N 1
ATOM 1269 C CA . VAL A 1 82 ? -30.043 -11.182 4.175 1.000 20.40 78 VAL A CA 1
ATOM 1270 C C . VAL A 1 82 ? -28.604 -11.115 4.658 1.000 18.80 78 VAL A C 1
ATOM 1271 O O . VAL A 1 82 ? -28.356 -11.175 5.862 1.000 20.20 78 VAL A O 1
ATOM 1284 N N . GLU A 1 83 ? -27.654 -11.023 3.737 1.000 19.34 79 GLU A N 1
ATOM 1285 C CA . GLU A 1 83 ? -26.264 -10.914 4.140 1.000 19.39 79 GLU A CA 1
ATOM 1286 C C . GLU A 1 83 ? -25.509 -10.016 3.171 1.000 17.60 79 GLU A C 1
ATOM 1287 O O . GLU A 1 83 ? -26.084 -9.551 2.189 1.000 18.27 79 GLU A O 1
ATOM 1299 N N . GLU A 1 84 ? -24.221 -9.872 3.408 1.000 19.07 80 GLU A N 1
ATOM 1300 C CA . GLU A 1 84 ? -23.302 -9.169 2.525 1.000 18.22 80 GLU A CA 1
ATOM 1301 C C . GLU A 1 84 ? -23.619 -9.558 1.079 1.000 17.78 80 GLU A C 1
ATOM 1302 O O . GLU A 1 84 ? -23.702 -10.743 0.772 1.000 19.34 80 GLU A O 1
ATOM 1314 N N . GLY A 1 85 ? -23.761 -8.558 0.223 1.000 17.67 81 GLY A N 1
ATOM 1315 C CA . GLY A 1 85 ? -23.967 -8.768 -1.195 1.000 17.91 81 GLY A CA 1
ATOM 1316 C C . GLY A 1 85 ? -25.432 -8.770 -1.592 1.000 16.62 81 GLY A C 1
ATOM 1317 O O . GLY A 1 85 ? -25.716 -8.816 -2.790 1.000 18.10 81 GLY A O 1
ATOM 1321 N N . PHE A 1 86 ? -26.360 -8.689 -0.644 1.000 16.33 82 PHE A N 1
ATOM 1322 C CA . PHE A 1 86 ? -27.767 -8.472 -0.934 1.000 16.21 82 PHE A CA 1
ATOM 1323 C C . PHE A 1 86 ? -28.072 -6.979 -1.066 1.000 15.71 82 PHE A C 1
ATOM 1324 O O . PHE A 1 86 ? -27.484 -6.144 -0.391 1.000 16.74 82 PHE A O 1
ATOM 1341 N N . TYR A 1 87 ? -29.052 -6.692 -1.901 1.000 15.66 83 TYR A N 1
ATOM 1342 C CA . TYR A 1 87 ? -29.647 -5.373 -1.943 1.000 15.53 83 TYR A CA 1
ATOM 1343 C C . TYR A 1 87 ? -31.120 -5.472 -1.538 1.000 14.51 83 TYR A C 1
ATOM 1344 O O . TYR A 1 87 ? -31.728 -6.535 -1.614 1.000 15.82 83 TYR A O 1
ATOM 1362 N N . ILE A 1 88 ? -31.626 -4.348 -1.089 1.000 14.70 84 ILE A N 1
ATOM 1363 C CA . ILE A 1 88 ? -33.000 -4.230 -0.652 1.000 15.23 84 ILE A CA 1
ATOM 1364 C C . ILE A 1 88 ? -33.603 -2.973 -1.270 1.000 15.09 84 ILE A C 1
ATOM 1365 O O . ILE A 1 88 ? -32.999 -1.890 -1.209 1.000 15.64 84 ILE A O 1
ATOM 1381 N N . PHE A 1 89 ? -34.780 -3.129 -1.839 1.000 15.62 85 PHE A N 1
ATOM 1382 C CA . PHE A 1 89 ? -35.575 -1.979 -2.252 1.000 15.48 85 PHE A CA 1
ATOM 1383 C C . PHE A 1 89 ? -36.831 -1.922 -1.395 1.000 14.89 85 PHE A C 1
ATOM 1384 O O . PHE A 1 89 ? -37.600 -2.884 -1.376 1.000 16.53 85 PHE A O 1
ATOM 1401 N N . VAL A 1 90 ? -37.028 -0.833 -0.678 1.000 14.98 86 VAL A N 1
ATOM 1402 C CA . VAL A 1 90 ? -38.204 -0.635 0.149 1.000 15.78 86 VAL A CA 1
ATOM 1403 C C . VAL A 1 90 ? -39.055 0.448 -0.508 1.000 15.27 86 VAL A C 1
ATOM 1404 O O . VAL A 1 90 ? -38.648 1.605 -0.611 1.000 16.32 86 VAL A O 1
ATOM 1417 N N . GLU A 1 91 ? -40.247 0.059 -0.981 1.000 16.72 87 GLU A N 1
ATOM 1418 C CA . GLU A 1 91 ? -41.151 1.044 -1.573 1.000 17.94 87 GLU A CA 1
ATOM 1419 C C . GLU A 1 91 ? -41.567 2.080 -0.544 1.000 16.27 87 GLU A C 1
ATOM 1420 O O . GLU A 1 91 ? -41.574 1.805 0.667 1.000 17.28 87 GLU A O 1
ATOM 1432 N N . PRO A 1 92 ? -41.956 3.274 -0.960 1.000 17.14 88 PRO A N 1
ATOM 1433 C CA . PRO A 1 92 ? -42.524 4.246 -0.019 1.000 17.73 88 PRO A CA 1
ATOM 1434 C C . PRO A 1 92 ? -43.664 3.608 0.754 1.000 17.54 88 PRO A C 1
ATOM 1435 O O . PRO A 1 92 ? -44.457 2.844 0.203 1.000 18.91 88 PRO A O 1
ATOM 1446 N N . ASN A 1 93 ? -43.751 3.926 2.029 1.000 20.01 89 ASN A N 1
ATOM 1447 C CA . ASN A 1 93 ? -44.793 3.501 2.933 1.000 21.59 89 ASN A CA 1
ATOM 1448 C C . ASN A 1 93 ? -44.758 2.046 3.348 1.000 22.38 89 ASN A C 1
ATOM 1449 O O . ASN A 1 93 ? -45.592 1.605 4.160 1.000 31.05 89 ASN A O 1
ATOM 1460 N N . GLU A 1 94 ? -43.835 1.240 2.875 1.000 19.94 90 GLU A N 1
ATOM 1461 C CA . GLU A 1 94 ? -43.754 -0.160 3.269 1.000 19.59 90 GLU A CA 1
ATOM 1462 C C . GLU A 1 94 ? -43.099 -0.263 4.640 1.000 17.72 90 GLU A C 1
ATOM 1463 O O . GLU A 1 94 ? -42.073 0.347 4.886 1.000 18.55 90 GLU A O 1
ATOM 1475 N N . ILE A 1 95 ? -43.666 -1.057 5.533 1.000 19.30 91 ILE A N 1
ATOM 1476 C CA . ILE A 1 95 ? -43.051 -1.301 6.832 1.000 18.96 91 ILE A CA 1
ATOM 1477 C C . ILE A 1 95 ? -41.726 -2.033 6.666 1.000 18.21 91 ILE A C 1
ATOM 1478 O O . ILE A 1 95 ? -41.549 -2.992 5.935 1.000 20.85 91 ILE A O 1
ATOM 1494 N N . HIS A 1 96 ? -40.737 -1.548 7.421 1.000 18.59 92 HIS A N 1
ATOM 1495 C CA . HIS A 1 96 ? -39.384 -2.108 7.367 1.000 18.73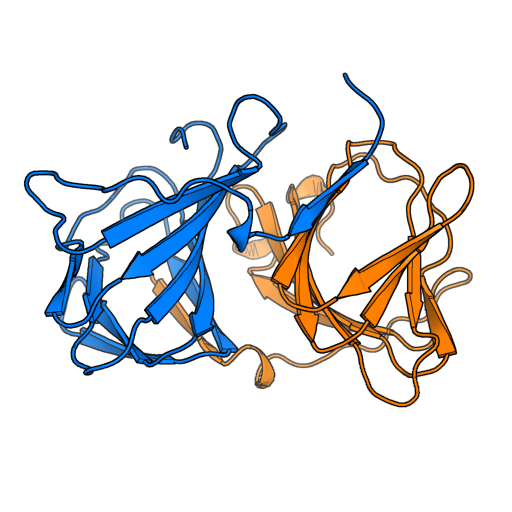 92 HIS A CA 1
ATOM 1496 C C . HIS A 1 96 ? -38.695 -1.808 8.693 1.000 17.48 92 HIS A C 1
ATOM 1497 O O . HIS A 1 96 ? -38.960 -0.777 9.327 1.000 18.76 92 HIS A O 1
ATOM 1511 N N . GLY A 1 97 ? -37.796 -2.675 9.084 1.000 18.17 93 GLY A N 1
ATOM 1512 C CA . GLY A 1 97 ? -36.878 -2.484 10.199 1.000 17.93 93 GLY A CA 1
ATOM 1513 C C . GLY A 1 97 ? -35.756 -3.496 10.078 1.000 16.85 93 GLY A C 1
ATOM 1514 O O . GLY A 1 97 ? -35.765 -4.280 9.130 1.000 17.64 93 GLY A O 1
ATOM 1518 N N . PHE A 1 98 ? -34.853 -3.450 11.043 1.000 16.56 94 PHE A N 1
ATOM 1519 C CA . PHE A 1 98 ? -33.631 -4.240 10.961 1.000 17.83 94 PHE A CA 1
ATOM 1520 C C . PHE A 1 98 ? -33.226 -4.656 12.364 1.000 17.31 94 PHE A C 1
ATOM 1521 O O . PHE A 1 98 ? -33.419 -3.920 13.334 1.000 18.09 94 PHE A O 1
ATOM 1538 N N . ARG A 1 99 ? -32.595 -5.812 12.454 1.000 16.76 95 ARG A N 1
ATOM 1539 C CA . ARG A 1 99 ? -32.056 -6.264 13.731 1.000 16.93 95 ARG A CA 1
ATOM 1540 C C . ARG A 1 99 ? -30.803 -7.076 13.437 1.000 18.10 95 ARG A C 1
ATOM 1541 O O . ARG A 1 99 ? -30.741 -7.804 12.452 1.000 21.19 95 ARG A O 1
ATOM 1562 N N . ASN A 1 100 ? -29.814 -6.966 14.311 1.000 16.58 96 ASN A N 1
ATOM 1563 C CA . ASN A 1 100 ? -28.597 -7.773 14.198 1.000 16.94 96 ASN A CA 1
ATOM 1564 C C . ASN A 1 100 ? -28.643 -8.885 15.250 1.000 17.31 96 ASN A C 1
ATOM 1565 O O . ASN A 1 100 ? -28.449 -8.627 16.436 1.000 18.39 96 ASN A O 1
ATOM 1576 N N . ASP A 1 101 ? -28.911 -10.094 14.789 1.000 18.71 97 ASP A N 1
ATOM 1577 C CA . ASP A 1 101 ? -29.041 -11.275 15.625 1.000 19.07 97 ASP A CA 1
ATOM 1578 C C . ASP A 1 101 ? -27.734 -12.050 15.755 1.000 21.31 97 ASP A C 1
ATOM 1579 O O . ASP A 1 101 ? -27.728 -13.194 16.218 1.000 25.96 97 ASP A O 1
ATOM 1588 N N . THR A 1 102 ? -26.645 -11.489 15.275 1.000 18.84 98 THR A N 1
ATOM 1589 C CA . THR A 1 102 ? -25.339 -12.109 15.283 1.000 19.40 98 THR A CA 1
ATOM 1590 C C . THR A 1 102 ? -24.439 -11.434 16.322 1.000 19.21 98 THR A C 1
ATOM 1591 O O . THR A 1 102 ? -24.728 -10.361 16.852 1.000 20.33 98 THR A O 1
ATOM 1602 N N . ASP A 1 103 ? -23.262 -12.000 16.484 1.000 19.80 99 ASP A N 1
ATOM 1603 C CA . ASP A 1 103 ? -22.255 -11.423 17.364 1.000 18.68 99 ASP A CA 1
ATOM 1604 C C . ASP A 1 103 ? -21.255 -10.534 16.645 1.000 18.40 99 ASP A C 1
ATOM 1605 O O . ASP A 1 103 ? -20.294 -10.089 17.297 1.000 19.90 99 ASP A O 1
ATOM 1614 N N . SER A 1 104 ? -21.483 -10.176 15.387 1.000 18.66 100 SER A N 1
ATOM 1615 C CA . SER A 1 104 ? -20.544 -9.294 14.705 1.000 20.37 100 SER A CA 1
ATOM 1616 C C . SER A 1 104 ? -21.312 -8.154 14.063 1.000 17.49 100 SER A C 1
ATOM 1617 O O . SER A 1 104 ? -22.502 -8.242 13.801 1.000 19.49 100 SER A O 1
ATOM 1625 N N . GLU A 1 105 ? -20.601 -7.067 13.797 1.000 20.16 101 GLU A N 1
ATOM 1626 C CA . GLU A 1 105 ? -21.246 -5.881 13.245 1.000 19.21 101 GLU A CA 1
ATOM 1627 C C . GLU A 1 105 ? -21.786 -6.164 11.854 1.000 18.06 101 GLU A C 1
ATOM 1628 O O . GLU A 1 105 ? -21.215 -6.880 11.034 1.000 21.18 101 GLU A O 1
ATOM 1640 N N . VAL A 1 106 ? -22.927 -5.538 11.594 1.000 16.13 102 VAL A N 1
ATOM 1641 C CA . VAL A 1 106 ? -23.468 -5.501 10.240 1.000 16.45 102 VAL A CA 1
ATOM 1642 C C . VAL A 1 106 ? -23.347 -4.077 9.712 1.000 17.22 102 VAL A C 1
ATOM 1643 O O . VAL A 1 106 ? -23.569 -3.114 10.452 1.000 18.51 102 VAL A O 1
ATOM 1656 N N . GLU A 1 107 ? -22.984 -3.967 8.445 1.000 16.82 103 GLU A N 1
ATOM 1657 C CA . GLU A 1 107 ? -22.916 -2.668 7.795 1.000 16.34 103 GLU A CA 1
ATOM 1658 C C . GLU A 1 107 ? -23.731 -2.711 6.514 1.000 15.39 103 GLU A C 1
ATOM 1659 O O . GLU A 1 107 ? -23.649 -3.675 5.733 1.000 17.07 103 GLU A O 1
ATOM 1671 N N . PHE A 1 108 ? -24.422 -1.606 6.244 1.000 14.66 104 PHE A N 1
ATOM 1672 C CA . PHE A 1 108 ? -25.145 -1.477 4.990 1.000 13.84 104 PHE A CA 1
ATOM 1673 C C . PHE A 1 108 ? -25.204 -0.019 4.555 1.000 13.64 104 PHE A C 1
ATOM 1674 O O . PHE A 1 108 ? -25.240 0.890 5.381 1.000 14.36 104 PHE A O 1
ATOM 1691 N N . LEU A 1 109 ? -25.189 0.150 3.245 1.000 13.23 105 LEU A N 1
ATOM 1692 C CA . LEU A 1 109 ? -25.478 1.445 2.643 1.000 13.13 105 LEU A CA 1
ATOM 1693 C C . LEU A 1 109 ? -26.996 1.620 2.556 1.000 13.30 105 LEU A C 1
ATOM 1694 O O . LEU A 1 109 ? -27.704 0.665 2.246 1.000 14.07 105 LEU A O 1
ATOM 1710 N N . ASP A 1 110 ? -27.416 2.850 2.764 1.000 13.87 106 ASP A N 1
ATOM 1711 C CA . ASP A 1 110 ? -28.843 3.174 2.734 1.000 13.64 106 ASP A CA 1
ATOM 1712 C C . ASP A 1 110 ? -28.950 4.518 2.038 1.000 14.17 106 ASP A C 1
ATOM 1713 O O . ASP A 1 110 ? -28.384 5.502 2.527 1.000 15.66 106 ASP A O 1
ATOM 1722 N N . LEU A 1 111 ? -29.670 4.562 0.934 1.000 13.26 107 LEU A N 1
ATOM 1723 C CA . LEU A 1 111 ? -29.865 5.758 0.140 1.000 12.94 107 LEU A CA 1
ATOM 1724 C C . LEU A 1 111 ? -31.358 6.079 0.097 1.000 13.05 107 LEU A C 1
ATOM 1725 O O . LEU A 1 111 ? -32.195 5.207 -0.117 1.000 13.10 107 LEU A O 1
ATOM 1741 N N . ILE A 1 112 ? -31.644 7.361 0.280 1.000 12.84 108 ILE A N 1
ATOM 1742 C CA . ILE A 1 112 ? -32.996 7.893 0.260 1.000 13.15 108 ILE A CA 1
ATOM 1743 C C . ILE A 1 112 ? -33.002 9.188 -0.547 1.000 12.57 108 ILE A C 1
ATOM 1744 O O . ILE A 1 112 ? -31.970 9.863 -0.638 1.000 13.01 108 ILE A O 1
ATOM 1760 N N . PRO A 1 113 ? -34.130 9.561 -1.133 1.000 13.13 109 PRO A N 1
ATOM 1761 C CA . PRO A 1 113 ? -34.211 10.878 -1.773 1.000 13.85 109 PRO A CA 1
ATOM 1762 C C . PRO A 1 113 ? -33.938 11.956 -0.736 1.000 13.27 109 PRO A C 1
ATOM 1763 O O . PRO A 1 113 ? -34.316 11.822 0.437 1.000 13.88 109 PRO A O 1
ATOM 1774 N N . LYS A 1 114 ? -33.333 13.056 -1.168 1.000 13.68 110 LYS A N 1
ATOM 1775 C CA A LYS A 1 114 ? -32.863 14.054 -0.211 0.542 13.42 110 LYS A CA 1
ATOM 1776 C CA B LYS A 1 114 ? -32.865 14.068 -0.228 0.458 14.34 110 LYS A CA 1
ATOM 1777 C C . LYS A 1 114 ? -34.002 14.783 0.496 1.000 14.10 110 LYS A C 1
ATOM 1778 O O . LYS A 1 114 ? -33.771 15.366 1.552 1.000 14.88 110 LYS A O 1
ATOM 1814 N N . GLU A 1 115 ? -35.217 14.733 -0.031 1.000 14.15 111 GLU A N 1
ATOM 1815 C CA . GLU A 1 115 ? -36.390 15.249 0.654 1.000 14.82 111 GLU A CA 1
ATOM 1816 C C . GLU A 1 115 ? -36.568 14.603 2.020 1.000 14.57 111 GLU A C 1
ATOM 1817 O O . GLU A 1 115 ? -37.221 15.192 2.895 1.000 16.42 111 GLU A O 1
ATOM 1829 N N . GLY A 1 116 ? -36.032 13.420 2.246 1.000 14.68 112 GLY A N 1
ATOM 1830 C CA . GLY A 1 116 ? -36.120 12.721 3.510 1.000 15.47 112 GLY A CA 1
ATOM 1831 C C . GLY A 1 116 ? -35.028 13.051 4.481 1.000 16.03 112 GLY A C 1
ATOM 1832 O O . GLY A 1 116 ? -35.001 12.536 5.602 1.000 19.68 112 GLY A O 1
ATOM 1836 N N . GLY A 1 117 ? -34.119 13.950 4.091 1.000 16.72 113 GLY A N 1
ATOM 1837 C CA . GLY A 1 117 ? -33.052 14.361 4.988 1.000 17.59 113 GLY A CA 1
ATOM 1838 C C . GLY A 1 117 ? -31.802 13.539 4.753 1.000 17.94 113 GLY A C 1
ATOM 1839 O O . GLY A 1 117 ? -31.533 13.080 3.650 1.000 20.54 113 GLY A O 1
ATOM 1843 N N . GLU A 1 118 ? -31.005 13.436 5.794 1.000 20.56 114 GLU A N 1
ATOM 1844 C CA . GLU A 1 118 ? -29.812 12.595 5.748 1.000 20.55 114 GLU A CA 1
ATOM 1845 C C . GLU A 1 118 ? -29.747 11.762 7.021 1.000 20.60 114 GLU A C 1
ATOM 1846 O O . GLU A 1 118 ? -28.940 10.821 7.075 1.000 23.55 114 GLU A O 1
ATOM 1859 N N . GLY B 1 4 ? -43.999 -4.986 -1.587 1.000 46.72 0 GLY B N 1
ATOM 1860 C CA . GLY B 1 4 ? -43.513 -3.646 -1.300 1.000 35.45 0 GLY B CA 1
ATOM 1861 C C . GLY B 1 4 ? -42.048 -3.608 -0.895 1.000 24.40 0 GLY B C 1
ATOM 1862 O O . GLY B 1 4 ? -41.454 -2.543 -0.728 1.000 26.09 0 GLY B O 1
ATOM 1866 N N . MET B 1 5 ? -41.434 -4.786 -0.786 1.000 24.37 1 MET B N 1
ATOM 1867 C CA . MET B 1 5 ? -40.003 -4.859 -0.562 1.000 21.77 1 MET B CA 1
ATOM 1868 C C . MET B 1 5 ? -39.378 -5.966 -1.410 1.000 24.82 1 MET B C 1
ATOM 1869 O O . MET B 1 5 ? -39.926 -7.055 -1.568 1.000 29.34 1 MET B O 1
ATOM 1883 N N . ILE B 1 6 ? -38.228 -5.688 -1.985 1.000 20.72 2 ILE B N 1
ATOM 1884 C CA . ILE B 1 6 ? -37.437 -6.628 -2.756 1.000 20.06 2 ILE B CA 1
ATOM 1885 C C . ILE B 1 6 ? -36.143 -6.873 -1.984 1.000 18.25 2 ILE B C 1
ATOM 1886 O O . ILE B 1 6 ? -35.465 -5.929 -1.589 1.000 18.52 2 ILE B O 1
ATOM 1902 N N . LEU B 1 7 ? -35.832 -8.129 -1.742 1.000 18.91 3 LEU B N 1
ATOM 1903 C CA . LEU B 1 7 ? -34.597 -8.547 -1.089 1.000 18.36 3 LEU B CA 1
ATOM 1904 C C . LEU B 1 7 ? -33.930 -9.558 -2.009 1.000 18.00 3 LEU B C 1
ATOM 1905 O O . LEU B 1 7 ? -34.508 -10.620 -2.247 1.000 22.01 3 LEU B O 1
ATOM 1921 N N . LYS B 1 8 ? -32.742 -9.262 -2.531 1.000 17.61 4 LYS B N 1
ATOM 1922 C CA . LYS B 1 8 ? -32.160 -10.141 -3.547 1.000 18.87 4 LYS B CA 1
ATOM 1923 C C . LYS B 1 8 ? -30.634 -10.087 -3.453 1.000 17.04 4 LYS B C 1
ATOM 1924 O O . LYS B 1 8 ? -30.061 -9.053 -3.134 1.000 17.18 4 LYS B O 1
ATOM 1928 N N . ARG B 1 9 ? -29.992 -11.193 -3.768 1.000 18.12 5 ARG B N 1
ATOM 1929 C CA . ARG B 1 9 ? -28.543 -11.256 -3.890 1.000 18.32 5 ARG B CA 1
ATOM 1930 C C . ARG B 1 9 ? -28.140 -10.564 -5.191 1.000 18.09 5 ARG B C 1
ATOM 1931 O O . ARG B 1 9 ? -28.601 -10.938 -6.281 1.000 18.34 5 ARG B O 1
ATOM 1952 N N . ALA B 1 10 ? -27.296 -9.543 -5.093 1.000 16.71 6 ALA B N 1
ATOM 1953 C CA . ALA B 1 10 ? -26.897 -8.802 -6.274 1.000 16.62 6 ALA B CA 1
ATOM 1954 C C . ALA B 1 10 ? -26.269 -9.699 -7.335 1.000 16.99 6 ALA B C 1
ATOM 1955 O O . ALA B 1 10 ? -26.521 -9.472 -8.523 1.000 18.03 6 ALA B O 1
ATOM 1962 N N . TYR B 1 11 ? -25.448 -10.649 -6.929 1.000 18.74 7 TYR B N 1
ATOM 1963 C CA . TYR B 1 11 ? -24.791 -11.558 -7.862 1.000 20.18 7 TYR B CA 1
ATOM 1964 C C . TYR B 1 11 ? -25.789 -12.246 -8.769 1.000 21.88 7 TYR B C 1
ATOM 1965 O O . TYR B 1 11 ? -25.455 -12.531 -9.922 1.000 25.16 7 TYR B O 1
ATOM 1983 N N . ASP B 1 12 ? -26.985 -12.518 -8.248 1.000 21.00 8 ASP B N 1
ATOM 1984 C CA . ASP B 1 12 ? -27.987 -13.243 -9.003 1.000 25.14 8 ASP B CA 1
ATOM 1985 C C . ASP B 1 12 ? -28.595 -12.414 -10.122 1.000 22.21 8 ASP B C 1
ATOM 1986 O O . ASP B 1 12 ? -29.250 -12.960 -11.009 1.000 27.50 8 ASP B O 1
ATOM 1995 N N . VAL B 1 13 ? -28.458 -11.096 -10.081 1.000 17.93 9 VAL B N 1
ATOM 1996 C CA . VAL B 1 13 ? -28.907 -10.239 -11.151 1.000 18.58 9 VAL B CA 1
ATOM 1997 C C . VAL B 1 13 ? -27.934 -10.400 -12.308 1.000 17.77 9 VAL B C 1
ATOM 1998 O O . VAL B 1 13 ? -26.718 -10.465 -12.119 1.000 18.27 9 VAL B O 1
ATOM 2011 N N . THR B 1 14 ? -28.504 -10.525 -13.495 1.000 20.47 10 THR B N 1
ATOM 2012 C CA . THR B 1 14 ? -27.701 -10.865 -14.656 1.000 19.05 10 THR B CA 1
ATOM 2013 C C . THR B 1 14 ? -26.758 -9.757 -15.067 1.000 18.44 10 THR B C 1
ATOM 2014 O O . THR B 1 14 ? -27.132 -8.594 -15.184 1.000 19.33 10 THR B O 1
ATOM 2025 N N . PRO B 1 15 ? -25.462 -10.067 -15.239 1.000 18.23 11 PRO B N 1
ATOM 2026 C CA . PRO B 1 15 ? -24.493 -9.033 -15.640 1.000 17.50 11 PRO B CA 1
ATOM 2027 C C . PRO B 1 15 ? -24.443 -8.866 -17.150 1.000 17.79 11 PRO B C 1
ATOM 2028 O O . PRO B 1 15 ? -24.185 -9.803 -17.906 1.000 19.24 11 PRO B O 1
ATOM 2039 N N . GLN B 1 16 ? -24.695 -7.655 -17.601 1.000 17.01 12 GLN B N 1
ATOM 2040 C CA . GLN B 1 16 ? -24.746 -7.311 -19.019 1.000 16.83 12 GLN B CA 1
ATOM 2041 C C . GLN B 1 16 ? -23.402 -6.779 -19.479 1.000 17.75 12 GLN B C 1
ATOM 2042 O O . GLN B 1 16 ? -22.864 -5.830 -18.899 1.000 18.33 12 GLN B O 1
ATOM 2056 N N . LYS B 1 17 ? -22.833 -7.367 -20.513 1.000 19.15 13 LYS B N 1
ATOM 2057 C CA . LYS B 1 17 ? -21.600 -6.840 -21.087 1.000 19.56 13 LYS B CA 1
ATOM 2058 C C . LYS B 1 17 ? -21.885 -5.504 -21.766 1.000 22.08 13 LYS B C 1
ATOM 2059 O O . LYS B 1 17 ? -22.842 -5.393 -22.532 1.000 28.13 13 LYS B O 1
ATOM 2078 N N . ILE B 1 18 ? -21.051 -4.516 -21.491 1.000 20.20 14 ILE B N 1
ATOM 2079 C CA . ILE B 1 18 ? -21.150 -3.194 -22.076 1.000 23.01 14 ILE B CA 1
ATOM 2080 C C . ILE B 1 18 ? -19.996 -2.985 -23.045 1.000 22.12 14 ILE B C 1
ATOM 2081 O O . ILE B 1 18 ? -18.841 -3.203 -22.707 1.000 23.96 14 ILE B O 1
ATOM 2097 N N . SER B 1 19 ? -20.321 -2.599 -24.276 1.000 27.28 15 SER B N 1
ATOM 2098 C CA . SER B 1 19 ? -19.316 -2.338 -25.298 1.000 27.43 15 SER B CA 1
ATOM 2099 C C . SER B 1 19 ? -19.758 -1.149 -26.145 1.000 27.53 15 SER B C 1
ATOM 2100 O O . SER B 1 19 ? -20.733 -1.278 -26.875 1.000 30.88 15 SER B O 1
ATOM 2108 N N . THR B 1 20 ? -19.054 -0.034 -26.034 1.000 24.10 16 THR B N 1
ATOM 2109 C CA . THR B 1 20 ? -19.255 1.170 -26.823 1.000 24.02 16 THR B CA 1
ATOM 2110 C C . THR B 1 20 ? -17.895 1.723 -27.237 1.000 23.35 16 THR B C 1
ATOM 2111 O O . THR B 1 20 ? -16.897 1.095 -26.905 1.000 24.72 16 THR B O 1
ATOM 2122 N N . ASP B 1 21 ? -17.831 2.847 -27.938 1.000 26.28 17 ASP B N 1
ATOM 2123 C CA A ASP B 1 21 ? -16.534 3.408 -28.308 0.220 25.87 17 ASP B CA 1
ATOM 2124 C CA B ASP B 1 21 ? -16.535 3.411 -28.307 0.780 26.00 17 ASP B CA 1
ATOM 2125 C C . ASP B 1 21 ? -15.702 3.795 -27.091 1.000 25.24 17 ASP B C 1
ATOM 2126 O O . ASP B 1 21 ? -14.470 3.849 -27.176 1.000 28.67 17 ASP B O 1
ATOM 2142 N N . LYS B 1 22 ? -16.338 4.009 -25.955 1.000 23.27 18 LYS B N 1
ATOM 2143 C CA . LYS B 1 22 ? -15.682 4.407 -24.731 1.000 22.59 18 LYS B CA 1
ATOM 2144 C C . LYS B 1 22 ? -15.595 3.296 -23.702 1.000 20.01 18 LYS B C 1
ATOM 2145 O O . LYS B 1 22 ? -14.849 3.435 -22.738 1.000 21.50 18 LYS B O 1
ATOM 2164 N N . VAL B 1 23 ? -16.313 2.200 -23.853 1.000 20.19 19 VAL B N 1
ATOM 2165 C CA . VAL B 1 23 ? -16.417 1.223 -22.784 1.000 19.36 19 VAL B CA 1
ATOM 2166 C C . VAL B 1 23 ? -16.010 -0.146 -23.325 1.000 19.00 19 VAL B C 1
ATOM 2167 O O . VAL B 1 23 ? -16.565 -0.593 -24.329 1.000 20.06 19 VAL B O 1
ATOM 2180 N N . ARG B 1 24 ? -15.093 -0.779 -22.607 1.000 18.22 20 ARG B N 1
ATOM 2181 C CA . ARG B 1 24 ? -14.650 -2.125 -22.954 1.000 18.43 20 ARG B CA 1
ATOM 2182 C C . ARG B 1 24 ? -14.303 -2.872 -21.678 1.000 17.06 20 ARG B C 1
ATOM 2183 O O . ARG B 1 24 ? -13.757 -2.297 -20.735 1.000 19.27 20 ARG B O 1
ATOM 2204 N N . GLY B 1 25 ? -14.620 -4.165 -21.598 1.000 17.11 21 GLY B N 1
ATOM 2205 C CA . GLY B 1 25 ? -14.252 -4.938 -20.432 1.000 16.61 21 GLY B CA 1
ATOM 2206 C C . GLY B 1 25 ? -15.041 -4.581 -19.174 1.000 15.99 21 GLY B C 1
ATOM 2207 O O . GLY B 1 25 ? -14.506 -4.664 -18.069 1.000 17.54 21 GLY B O 1
ATOM 2211 N N . VAL B 1 26 ? -16.302 -4.223 -19.343 1.000 17.13 22 VAL B N 1
ATOM 2212 C CA . VAL B 1 26 ? -17.169 -3.817 -18.244 1.000 16.42 22 VAL B CA 1
ATOM 2213 C C . VAL B 1 26 ? -18.480 -4.600 -18.345 1.000 16.10 22 VAL B C 1
ATOM 2214 O O . VAL B 1 26 ? -19.017 -4.789 -19.440 1.000 19.07 22 VAL B O 1
ATOM 2227 N N . ARG B 1 27 ? -19.002 -5.003 -17.198 1.000 16.07 23 ARG B N 1
ATOM 2228 C CA . ARG B 1 27 ? -20.314 -5.595 -17.077 1.000 16.75 23 ARG B CA 1
ATOM 2229 C C . ARG B 1 27 ? -21.133 -4.776 -16.082 1.000 16.53 23 ARG B C 1
ATOM 2230 O O . ARG B 1 27 ? -20.600 -4.201 -15.120 1.000 17.02 23 ARG B O 1
ATOM 2251 N N . LYS B 1 28 ? -22.423 -4.760 -16.318 1.000 15.29 24 LYS B N 1
ATOM 2252 C CA . LYS B 1 28 ? -23.362 -3.973 -15.522 1.000 15.19 24 LYS B CA 1
ATOM 2253 C C . LYS B 1 28 ? -24.518 -4.840 -15.074 1.000 14.81 24 LYS B C 1
ATOM 2254 O O . LYS B 1 28 ? -25.190 -5.473 -15.903 1.000 16.29 24 LYS B O 1
ATOM 2273 N N . ARG B 1 29 ? -24.837 -4.787 -13.795 1.000 14.10 25 ARG B N 1
ATOM 2274 C CA . ARG B 1 29 ? -26.069 -5.332 -13.249 1.000 14.63 25 ARG B CA 1
ATOM 2275 C C . ARG B 1 29 ? -26.990 -4.183 -12.836 1.000 15.07 25 ARG B C 1
ATOM 2276 O O . ARG B 1 29 ? -26.569 -3.269 -12.122 1.000 16.10 25 ARG B O 1
ATOM 2297 N N . VAL B 1 30 ? -28.227 -4.231 -13.279 1.000 14.67 26 VAL B N 1
ATOM 2298 C CA . VAL B 1 30 ? -29.219 -3.251 -12.854 1.000 14.71 26 VAL B CA 1
ATOM 2299 C C . VAL B 1 30 ? -30.001 -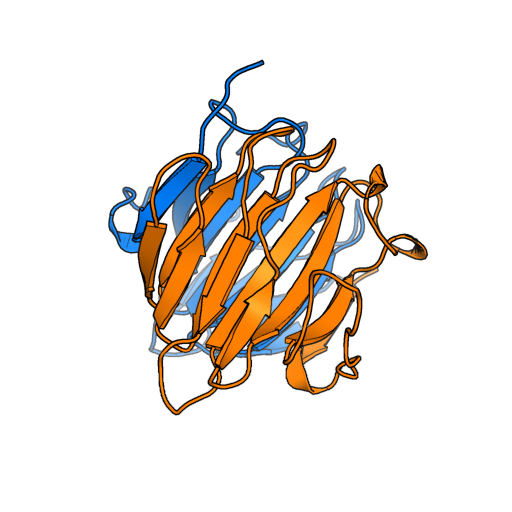3.843 -11.684 1.000 14.07 26 VAL B C 1
ATOM 2300 O O . VAL B 1 30 ? -30.777 -4.783 -11.843 1.000 16.45 26 VAL B O 1
ATOM 2313 N N . LEU B 1 31 ? -29.689 -3.373 -10.488 1.000 13.72 27 LEU B N 1
ATOM 2314 C CA . LEU B 1 31 ? -30.290 -3.911 -9.273 1.000 13.80 27 LEU B CA 1
ATOM 2315 C C . LEU B 1 31 ? -31.676 -3.328 -9.053 1.000 13.91 27 LEU B C 1
ATOM 2316 O O . LEU B 1 31 ? -32.628 -4.057 -8.780 1.000 14.35 27 LEU B O 1
ATOM 2332 N N . ILE B 1 32 ? -31.784 -2.006 -9.122 1.000 13.73 28 ILE B N 1
ATOM 2333 C CA . ILE B 1 32 ? -33.065 -1.303 -9.005 1.000 14.59 28 ILE B CA 1
ATOM 2334 C C . ILE B 1 32 ? -33.146 -0.359 -10.195 1.000 15.22 28 ILE B C 1
ATOM 2335 O O . ILE B 1 32 ? -32.382 0.596 -10.279 1.000 15.52 28 ILE B O 1
ATOM 2351 N N . GLY B 1 33 ? -33.979 -0.717 -11.173 1.000 15.97 29 GLY B N 1
ATOM 2352 C CA . GLY B 1 33 ? -34.007 -0.042 -12.440 1.000 17.19 29 GLY B CA 1
ATOM 2353 C C . GLY B 1 33 ? -35.107 0.978 -12.588 1.000 17.79 29 GLY B C 1
ATOM 2354 O O . GLY B 1 33 ? -35.902 1.198 -11.673 1.000 17.11 29 GLY B O 1
ATOM 2358 N N . LEU B 1 34 ? -35.060 1.643 -13.740 1.000 20.02 30 LEU B N 1
ATOM 2359 C CA . LEU B 1 34 ? -35.777 2.886 -13.986 1.000 20.31 30 LEU B CA 1
ATOM 2360 C C . LEU B 1 34 ? -37.247 2.621 -13.742 1.000 19.40 30 LEU B C 1
ATOM 2361 O O . LEU B 1 34 ? -37.941 3.457 -13.143 1.000 21.20 30 LEU B O 1
ATOM 2377 N N . LYS B 1 35 ? -37.752 1.478 -14.203 1.000 21.97 31 LYS B N 1
ATOM 2378 C CA . LYS B 1 35 ? -39.160 1.145 -14.168 1.000 27.18 31 LYS B CA 1
ATOM 2379 C C . LYS B 1 35 ? -39.694 1.146 -12.738 1.000 25.71 31 LYS B C 1
ATOM 2380 O O . LYS B 1 35 ? -40.841 1.557 -12.545 1.000 25.73 31 LYS B O 1
ATOM 2399 N N . ASP B 1 36 ? -38.888 0.654 -11.804 1.000 23.47 32 ASP B N 1
ATOM 2400 C CA . ASP B 1 36 ? -39.274 0.470 -10.412 1.000 23.50 32 ASP B CA 1
ATOM 2401 C C . ASP B 1 36 ? -38.955 1.673 -9.516 1.000 20.49 32 ASP B C 1
ATOM 2402 O O . ASP B 1 36 ? -39.534 1.851 -8.436 1.000 21.86 32 ASP B O 1
ATOM 2411 N N . ALA B 1 37 ? -38.024 2.520 -9.927 1.000 19.89 33 ALA B N 1
ATOM 2412 C CA . ALA B 1 37 ? -37.416 3.534 -9.051 1.000 18.62 33 ALA B CA 1
ATOM 2413 C C . ALA B 1 37 ? -38.265 4.788 -9.007 1.000 17.74 33 ALA B C 1
ATOM 2414 O O . ALA B 1 37 ? -38.499 5.360 -10.065 1.000 19.24 33 ALA B O 1
ATOM 2421 N N . PRO B 1 38 ? -38.657 5.281 -7.840 1.000 16.86 34 PRO B N 1
ATOM 2422 C CA . PRO B 1 38 ? -39.299 6.599 -7.810 1.000 18.43 34 PRO B CA 1
ATOM 2423 C C . PRO B 1 38 ? -38.368 7.734 -8.230 1.000 16.49 34 PRO B C 1
ATOM 2424 O O . PRO B 1 38 ? -38.839 8.732 -8.799 1.000 20.30 34 PRO B O 1
ATOM 2435 N N . ASN B 1 39 ? -37.081 7.647 -7.911 1.000 15.33 35 ASN B N 1
ATOM 2436 C CA . ASN B 1 39 ? -36.172 8.775 -8.018 1.000 15.14 35 ASN B CA 1
ATOM 2437 C C . ASN B 1 39 ? -34.799 8.455 -8.590 1.000 14.32 35 ASN B C 1
ATOM 2438 O O . ASN B 1 39 ? -34.259 9.262 -9.337 1.000 15.58 35 ASN B O 1
ATOM 2449 N N . PHE B 1 40 ? -34.199 7.331 -8.215 1.000 13.48 36 PHE B N 1
ATOM 2450 C CA . PHE B 1 40 ? -32.819 7.032 -8.577 1.000 12.92 36 PHE B CA 1
ATOM 2451 C C . PHE B 1 40 ? -32.659 5.526 -8.695 1.000 12.65 36 PHE B C 1
ATOM 2452 O O . PHE B 1 40 ? -33.430 4.756 -8.121 1.000 13.26 36 PHE B O 1
ATOM 2469 N N . VAL B 1 41 ? -31.680 5.112 -9.494 1.000 12.97 37 VAL B N 1
ATOM 2470 C CA . VAL B 1 41 ? -31.439 3.726 -9.822 1.000 13.07 37 VAL B CA 1
ATOM 2471 C C . VAL B 1 41 ? -30.136 3.239 -9.185 1.000 12.60 37 VAL B C 1
ATOM 2472 O O . VAL B 1 41 ? -29.239 4.023 -8.877 1.000 13.68 37 VAL B O 1
ATOM 2485 N N . MET B 1 42 ? -30.061 1.922 -9.007 1.000 12.85 38 MET B N 1
ATOM 2486 C CA . MET B 1 42 ? -28.926 1.271 -8.393 1.000 12.47 38 MET B CA 1
ATOM 2487 C C . MET B 1 42 ? -28.352 0.217 -9.334 1.000 12.81 38 MET B C 1
ATOM 2488 O O . MET B 1 42 ? -29.073 -0.683 -9.754 1.000 13.49 38 MET B O 1
ATOM 2502 N N . ARG B 1 43 ? -27.073 0.342 -9.650 1.000 13.04 39 ARG B N 1
ATOM 2503 C CA . ARG B 1 43 ? -26.366 -0.551 -10.553 1.000 13.58 39 ARG B CA 1
ATOM 2504 C C . ARG B 1 43 ? -25.122 -1.063 -9.857 1.000 13.38 39 ARG B C 1
ATOM 2505 O O . ARG B 1 43 ? -24.624 -0.460 -8.897 1.000 14.09 39 ARG B O 1
ATOM 2526 N N . LEU B 1 44 ? -24.582 -2.176 -10.327 1.000 14.44 40 LEU B N 1
ATOM 2527 C CA . LEU B 1 44 ? -23.327 -2.734 -9.844 1.000 14.06 40 LEU B CA 1
ATOM 2528 C C . LEU B 1 44 ? -22.478 -3.051 -11.059 1.000 14.10 40 LEU B C 1
ATOM 2529 O O . LEU B 1 44 ? -22.891 -3.855 -11.913 1.000 15.05 40 LEU B O 1
ATOM 2545 N N . PHE B 1 45 ? -21.357 -2.372 -11.191 1.000 14.21 41 PHE B N 1
ATOM 2546 C CA . PHE B 1 45 ? -20.435 -2.538 -12.295 1.000 14.33 41 PHE B CA 1
ATOM 2547 C C . PHE B 1 45 ? -19.278 -3.437 -11.917 1.000 14.22 41 PHE B C 1
ATOM 2548 O O . PHE B 1 45 ? -18.733 -3.316 -10.818 1.000 15.05 41 PHE B O 1
ATOM 2565 N N . THR B 1 46 ? -18.884 -4.271 -12.871 1.000 14.65 42 THR B N 1
ATOM 2566 C CA . THR B 1 46 ? -17.667 -5.085 -12.774 1.000 15.42 42 THR B CA 1
ATOM 2567 C C . THR B 1 46 ? -16.743 -4.653 -13.897 1.000 15.01 42 THR B C 1
ATOM 2568 O O . THR B 1 46 ? -17.143 -4.638 -15.048 1.000 18.11 42 THR B O 1
ATOM 2579 N N . VAL B 1 47 ? -15.518 -4.322 -13.533 1.000 15.69 43 VAL B N 1
ATOM 2580 C CA . VAL B 1 47 ? -14.519 -3.930 -14.528 1.000 16.21 43 VAL B CA 1
ATOM 2581 C C . VAL B 1 47 ? -13.472 -5.041 -14.581 1.000 15.36 43 VAL B C 1
ATOM 2582 O O . VAL B 1 47 ? -12.833 -5.367 -13.582 1.000 16.22 43 VAL B O 1
ATOM 2595 N N . GLU B 1 48 ? -13.331 -5.666 -15.744 1.000 16.22 44 GLU B N 1
ATOM 2596 C CA . GLU B 1 48 ? -12.332 -6.712 -15.919 1.000 17.14 44 GLU B CA 1
ATOM 2597 C C . GLU B 1 48 ? -10.927 -6.135 -15.951 1.000 16.19 44 GLU B C 1
ATOM 2598 O O . GLU B 1 48 ? -10.756 -4.941 -16.168 1.000 16.67 44 GLU B O 1
ATOM 2610 N N . PRO B 1 49 ? -9.918 -6.972 -15.724 1.000 17.70 45 PRO B N 1
ATOM 2611 C CA . PRO B 1 49 ? -8.533 -6.509 -15.864 1.000 17.88 45 PRO B CA 1
ATOM 2612 C C . PRO B 1 49 ? -8.329 -5.883 -17.239 1.000 17.25 45 PRO B C 1
ATOM 2613 O O . PRO B 1 49 ? -8.681 -6.448 -18.259 1.000 18.36 45 PRO B O 1
ATOM 2624 N N . GLY B 1 50 ? -7.770 -4.668 -17.204 1.000 19.68 46 GLY B N 1
ATOM 2625 C CA . GLY B 1 50 ? -7.557 -3.921 -18.416 1.000 20.68 46 GLY B CA 1
ATOM 2626 C C . GLY B 1 50 ? -8.783 -3.217 -18.944 1.000 19.29 46 GLY B C 1
ATOM 2627 O O . GLY B 1 50 ? -8.689 -2.531 -19.960 1.000 24.00 46 GLY B O 1
ATOM 2631 N N . GLY B 1 51 ? -9.929 -3.360 -18.291 1.000 17.63 47 GLY B N 1
ATOM 2632 C CA . GLY B 1 51 ? -11.166 -2.732 -18.729 1.000 16.58 47 GLY B CA 1
ATOM 2633 C C . GLY B 1 51 ? -11.137 -1.230 -18.500 1.000 16.72 47 GLY B C 1
ATOM 2634 O O . GLY B 1 51 ? -10.392 -0.741 -17.658 1.000 17.88 47 GLY B O 1
ATOM 2638 N N . LEU B 1 52 ? -12.008 -0.536 -19.218 1.000 17.71 48 LEU B N 1
ATOM 2639 C CA . LEU B 1 52 ? -11.992 0.912 -19.328 1.000 18.10 48 LEU B CA 1
ATOM 2640 C C . LEU B 1 52 ? -13.386 1.452 -19.589 1.000 18.46 48 LEU B C 1
ATOM 2641 O O . LEU B 1 52 ? -14.066 0.984 -20.521 1.000 22.95 48 LEU B O 1
ATOM 2657 N N . CYS B 1 53 ? -13.795 2.425 -18.787 1.000 17.14 49 CYS B N 1
ATOM 2658 C CA . CYS B 1 53 ? -14.941 3.302 -19.148 1.000 19.30 49 CYS B CA 1
ATOM 2659 C C . CYS B 1 53 ? -14.312 4.674 -19.348 1.000 17.72 49 CYS B C 1
ATOM 2660 O O . CYS B 1 53 ? -13.922 5.301 -18.357 1.000 19.16 49 CYS B O 1
ATOM 2663 N N . ASP B 1 54 ? -14.111 5.057 -20.596 1.000 17.63 50 ASP B N 1
ATOM 2664 C CA . ASP B 1 54 ? -13.281 6.220 -20.850 1.000 18.35 50 ASP B CA 1
ATOM 2665 C C . ASP B 1 54 ? -13.987 7.505 -20.417 1.000 16.80 50 ASP B C 1
ATOM 2666 O O . ASP B 1 54 ? -15.198 7.579 -20.213 1.000 17.52 50 ASP B O 1
ATOM 2675 N N . ARG B 1 55 ? -13.199 8.550 -20.297 1.000 17.75 51 ARG B N 1
ATOM 2676 C CA . ARG B 1 55 ? -13.642 9.850 -19.835 1.000 16.62 51 ARG B CA 1
ATOM 2677 C C . ARG B 1 55 ? -14.869 10.329 -20.605 1.000 16.29 51 ARG B C 1
ATOM 2678 O O . ARG B 1 55 ? -14.873 10.404 -21.830 1.000 18.73 51 ARG B O 1
ATOM 2699 N N . ALA B 1 56 ? -15.862 10.766 -19.837 1.000 16.52 52 ALA B N 1
ATOM 2700 C CA . ALA B 1 56 ? -17.087 11.321 -20.360 1.000 17.88 52 ALA B CA 1
ATOM 2701 C C . ALA B 1 56 ? -17.713 12.225 -19.301 1.000 16.21 52 ALA B C 1
ATOM 2702 O O . ALA B 1 56 ? -17.378 12.118 -18.128 1.000 17.40 52 ALA B O 1
ATOM 2709 N N . SER B 1 57 ? -18.630 13.075 -19.715 1.000 18.04 53 SER B N 1
ATOM 2710 C CA . SER B 1 57 ? -19.484 13.835 -18.815 1.000 17.87 53 SER B CA 1
ATOM 2711 C C . SER B 1 57 ? -20.924 13.356 -18.974 1.000 17.83 53 SER B C 1
ATOM 2712 O O . SER B 1 57 ? -21.365 13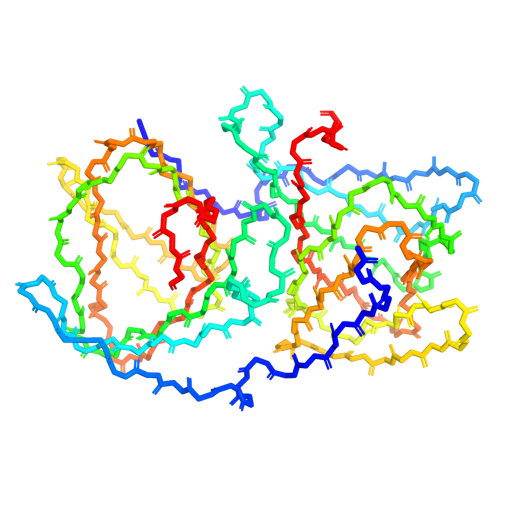.044 -20.085 1.000 22.41 53 SER B O 1
ATOM 2720 N N . ALA B 1 58 ? -21.652 13.392 -17.878 1.000 17.76 54 ALA B N 1
ATOM 2721 C CA . ALA B 1 58 ? -23.067 13.071 -17.866 1.000 18.15 54 ALA B CA 1
ATOM 2722 C C . ALA B 1 58 ? -23.862 14.245 -17.311 1.000 16.41 54 ALA B C 1
ATOM 2723 O O . ALA B 1 58 ? -23.329 15.023 -16.518 1.000 17.32 54 ALA B O 1
ATOM 2730 N N . PRO B 1 59 ? -25.132 14.336 -17.668 1.000 17.23 55 PRO B N 1
ATOM 2731 C CA . PRO B 1 59 ? -25.975 15.383 -17.100 1.000 17.44 55 PRO B CA 1
ATOM 2732 C C . PRO B 1 59 ? -26.304 15.217 -15.629 1.000 17.93 55 PRO B C 1
ATOM 2733 O O . PRO B 1 59 ? -26.752 16.176 -14.986 1.000 23.88 55 PRO B O 1
ATOM 2744 N N . TRP B 1 60 ? -25.995 14.056 -15.067 1.000 16.21 56 TRP B N 1
ATOM 2745 C CA . TRP B 1 60 ? -26.373 13.677 -13.712 1.000 16.33 56 TRP B CA 1
ATOM 2746 C C . TRP B 1 60 ? -25.112 13.372 -12.915 1.000 14.20 56 TRP B C 1
ATOM 2747 O O . TRP B 1 60 ? -24.068 13.036 -13.466 1.000 15.02 56 TRP B O 1
ATOM 2768 N N . GLU B 1 61 ? -25.264 13.427 -11.594 1.000 14.24 57 GLU B N 1
ATOM 2769 C CA . GLU B 1 61 ? -24.263 12.995 -10.634 1.000 13.65 57 GLU B CA 1
ATOM 2770 C C . GLU B 1 61 ? -24.182 11.472 -10.581 1.000 12.70 57 GLU B C 1
ATOM 2771 O O . GLU B 1 61 ? -25.106 10.773 -10.970 1.000 14.29 57 GLU B O 1
ATOM 2783 N N . HIS B 1 62 ? -23.058 10.998 -10.038 1.000 13.00 58 HIS B N 1
ATOM 2784 C CA . HIS B 1 62 ? -22.887 9.623 -9.616 1.000 12.95 58 HIS B CA 1
ATOM 2785 C C . HIS B 1 62 ? -22.625 9.558 -8.112 1.000 13.03 58 HIS B C 1
ATOM 2786 O O . HIS B 1 62 ? -21.846 10.351 -7.577 1.000 13.87 58 HIS B O 1
ATOM 2800 N N . GLU B 1 63 ? -23.193 8.532 -7.477 1.000 12.67 59 GLU B N 1
ATOM 2801 C CA . GLU B 1 63 ? -22.849 8.165 -6.104 1.000 12.63 59 GLU B CA 1
ATOM 2802 C C . GLU B 1 63 ? -22.397 6.718 -6.138 1.000 12.38 59 GLU B C 1
ATOM 2803 O O . GLU B 1 63 ? -23.174 5.826 -6.483 1.000 13.30 59 GLU B O 1
ATOM 2815 N N . ILE B 1 64 ? -21.132 6.497 -5.822 1.000 12.29 60 ILE B N 1
ATOM 2816 C CA . ILE B 1 64 ? -20.472 5.208 -6.010 1.000 12.13 60 ILE B CA 1
ATOM 2817 C C . ILE B 1 64 ? -19.879 4.712 -4.707 1.000 12.03 60 ILE B C 1
ATOM 2818 O O . ILE B 1 64 ? -19.419 5.496 -3.878 1.000 13.00 60 ILE B O 1
ATOM 2834 N N . PHE B 1 65 ? -19.880 3.393 -4.544 1.000 12.55 61 PHE B N 1
ATOM 2835 C CA . PHE B 1 65 ? -19.181 2.770 -3.434 1.000 12.58 61 PHE B CA 1
ATOM 2836 C C . PHE B 1 65 ? -18.355 1.616 -3.966 1.000 12.72 61 PHE B C 1
ATOM 2837 O O . PHE B 1 65 ? -18.870 0.747 -4.676 1.000 13.52 61 PHE B O 1
ATOM 2854 N N . VAL B 1 66 ? -17.058 1.608 -3.697 1.000 13.05 62 VAL B N 1
ATOM 2855 C CA . VAL B 1 66 ? -16.172 0.573 -4.221 1.000 13.75 62 VAL B CA 1
ATOM 2856 C C . VAL B 1 66 ? -16.270 -0.681 -3.374 1.000 13.93 62 VAL B C 1
ATOM 2857 O O . VAL B 1 66 ? -16.010 -0.659 -2.154 1.000 14.88 62 VAL B O 1
ATOM 2870 N N . LEU B 1 67 ? -16.685 -1.784 -3.981 1.000 14.36 63 LEU B N 1
ATOM 2871 C CA . LEU B 1 67 ? -16.970 -3.030 -3.302 1.000 15.12 63 LEU B CA 1
ATOM 2872 C C . LEU B 1 67 ? -15.792 -3.997 -3.296 1.000 15.84 63 LEU B C 1
ATOM 2873 O O . LEU B 1 67 ? -15.656 -4.768 -2.360 1.000 18.00 63 LEU B O 1
ATOM 2889 N N . LYS B 1 68 ? -14.984 -4.012 -4.340 1.000 15.42 64 LYS B N 1
ATOM 2890 C CA . LYS B 1 68 ? -13.931 -5.001 -4.506 1.000 16.54 64 LYS B CA 1
ATOM 2891 C C . LYS B 1 68 ? -12.822 -4.406 -5.370 1.000 15.85 64 LYS B C 1
ATOM 2892 O O . LYS B 1 68 ? -13.097 -3.949 -6.467 1.000 16.06 64 LYS B O 1
ATOM 2911 N N . GLY B 1 69 ? -11.586 -4.494 -4.925 1.000 16.25 65 GLY B N 1
ATOM 2912 C CA . GLY B 1 69 ? -10.435 -4.202 -5.753 1.000 16.71 65 GLY B CA 1
ATOM 2913 C C . GLY B 1 69 ? -10.014 -2.763 -5.772 1.000 17.00 65 GLY B C 1
ATOM 2914 O O . GLY B 1 69 ? -10.485 -1.943 -4.987 1.000 19.62 65 GLY B O 1
ATOM 2918 N N . LYS B 1 70 ? -9.061 -2.475 -6.652 1.000 16.27 66 LYS B N 1
ATOM 2919 C CA . LYS B 1 70 ? -8.464 -1.150 -6.803 1.000 16.52 66 LYS B CA 1
ATOM 2920 C C . LYS B 1 70 ? -8.989 -0.512 -8.084 1.000 16.14 66 LYS B C 1
ATOM 2921 O O . LYS B 1 70 ? -8.692 -0.941 -9.195 1.000 18.54 66 LYS B O 1
ATOM 2940 N N . LEU B 1 71 ? -9.828 0.493 -7.902 1.000 15.25 67 LEU B N 1
ATOM 2941 C CA . LEU B 1 71 ? -10.506 1.187 -8.985 1.000 15.00 67 LEU B CA 1
ATOM 2942 C C . LEU B 1 71 ? -9.726 2.440 -9.343 1.000 14.80 67 LEU B C 1
ATOM 2943 O O . LEU B 1 71 ? -9.556 3.318 -8.485 1.000 15.34 67 LEU B O 1
ATOM 2959 N N . THR B 1 72 ? -9.266 2.542 -10.580 1.000 14.71 68 THR B N 1
ATOM 2960 C CA . THR B 1 72 ? -8.644 3.781 -11.032 1.000 14.87 68 THR B CA 1
ATOM 2961 C C . THR B 1 72 ? -9.716 4.714 -11.572 1.000 14.65 68 THR B C 1
ATOM 2962 O O . THR B 1 72 ? -10.467 4.343 -12.483 1.000 15.89 68 THR B O 1
ATOM 2973 N N . VAL B 1 73 ? -9.788 5.893 -10.970 1.000 14.65 69 VAL B N 1
ATOM 2974 C CA . VAL B 1 73 ? -10.776 6.893 -11.343 1.000 14.69 69 VAL B CA 1
ATOM 2975 C C . VAL B 1 73 ? -10.104 7.950 -12.209 1.000 14.21 69 VAL B C 1
ATOM 2976 O O . VAL B 1 73 ? -9.161 8.598 -11.777 1.000 16.07 69 VAL B O 1
ATOM 2989 N N . LEU B 1 74 ? -10.626 8.115 -13.405 1.000 14.54 70 LEU B N 1
ATOM 2990 C CA . LEU B 1 74 ? -10.156 9.115 -14.356 1.000 15.17 70 LEU B CA 1
ATOM 2991 C C . LEU B 1 74 ? -10.893 10.428 -14.097 1.000 15.18 70 LEU B C 1
ATOM 2992 O O . LEU B 1 74 ? -12.116 10.44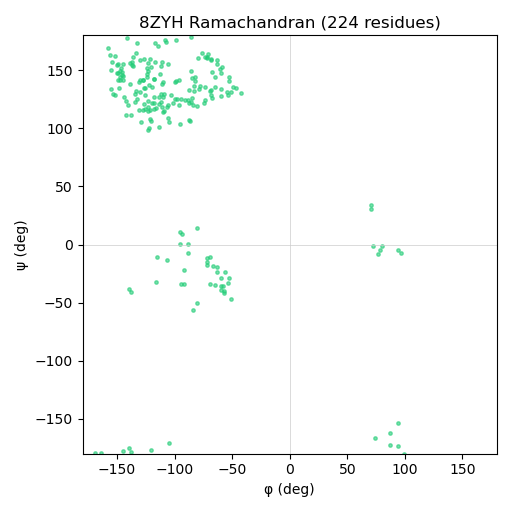8 -13.958 1.000 16.73 70 LEU B O 1
ATOM 3008 N N . LYS B 1 75 ? -10.138 11.510 -14.049 1.000 16.70 71 LYS B N 1
ATOM 3009 C CA . LYS B 1 75 ? -10.642 12.850 -13.798 1.000 17.58 71 LYS B CA 1
ATOM 3010 C C . LYS B 1 75 ? -10.398 13.765 -14.975 1.000 19.29 71 LYS B C 1
ATOM 3011 O O . LYS B 1 75 ? -9.707 13.402 -15.917 1.000 21.32 71 LYS B O 1
ATOM 3030 N N . GLU B 1 76 ? -10.918 14.990 -14.947 1.000 22.82 72 GLU B N 1
ATOM 3031 C CA . GLU B 1 76 ? -10.701 15.888 -16.085 1.000 26.19 72 GLU B CA 1
ATOM 3032 C C . GLU B 1 76 ? -9.208 16.090 -16.318 1.000 32.59 72 GLU B C 1
ATOM 3033 O O . GLU B 1 76 ? -8.741 16.152 -17.448 1.000 47.25 72 GLU B O 1
ATOM 3045 N N . GLN B 1 77 ? -8.471 16.121 -15.218 1.000 29.35 73 GLN B N 1
ATOM 3046 C CA . GLN B 1 77 ? -7.018 16.113 -15.219 1.000 36.72 73 GLN B CA 1
ATOM 3047 C C . GLN B 1 77 ? -6.545 14.975 -14.310 1.000 29.26 73 GLN B C 1
ATOM 3048 O O . GLN B 1 77 ? -6.826 14.964 -13.116 1.000 35.08 73 GLN B O 1
ATOM 3052 N N . GLY B 1 78 ? -5.783 14.046 -14.883 1.000 26.64 74 GLY B N 1
ATOM 3053 C CA . GLY B 1 78 ? -5.174 13.015 -14.071 1.000 19.57 74 GLY B CA 1
ATOM 3054 C C . GLY B 1 78 ? -6.154 11.956 -13.599 1.000 17.93 74 GLY B C 1
ATOM 3055 O O . GLY B 1 78 ? -7.249 11.761 -14.120 1.000 18.79 74 GLY B O 1
ATOM 3059 N N . GLU B 1 79 ? -5.697 11.173 -12.643 1.000 16.94 75 GLU B N 1
ATOM 3060 C CA . GLU B 1 79 ? -6.426 10.005 -12.163 1.000 16.46 75 GLU B CA 1
ATOM 3061 C C . GLU B 1 79 ? -6.042 9.769 -10.705 1.000 17.09 75 GLU B C 1
ATOM 3062 O O . GLU B 1 79 ? -5.018 10.248 -10.226 1.000 18.40 75 GLU B O 1
ATOM 3074 N N . GLU B 1 80 ? -6.868 8.990 -10.035 1.000 16.41 76 GLU B N 1
ATOM 3075 C CA . GLU B 1 80 ? -6.661 8.602 -8.660 1.000 16.39 76 GLU B CA 1
ATOM 3076 C C . GLU B 1 80 ? -7.144 7.167 -8.490 1.000 15.42 76 GLU B C 1
ATOM 3077 O O . GLU B 1 80 ? -8.281 6.872 -8.842 1.000 16.92 76 GLU B O 1
ATOM 3089 N N . THR B 1 81 ? -6.295 6.303 -7.952 1.000 16.51 77 THR B N 1
ATOM 3090 C CA . THR B 1 81 ? -6.699 4.919 -7.692 1.000 16.39 77 THR B CA 1
ATOM 3091 C C . THR B 1 81 ? -7.103 4.757 -6.238 1.000 17.47 77 THR B C 1
ATOM 3092 O O . THR B 1 81 ? -6.374 5.123 -5.314 1.000 20.25 77 THR B O 1
ATOM 3103 N N . VAL B 1 82 ? -8.311 4.246 -6.036 1.000 16.16 78 VAL B N 1
ATOM 3104 C CA . VAL B 1 82 ? -8.849 4.023 -4.697 1.000 16.40 78 VAL B CA 1
ATOM 3105 C C . VAL B 1 82 ? -9.160 2.548 -4.561 1.000 17.09 78 VAL B C 1
ATOM 3106 O O . VAL B 1 82 ? -8.845 1.750 -5.447 1.000 20.91 78 VAL B O 1
ATOM 3119 N N . GLU B 1 83 ? -9.722 2.154 -3.428 1.000 17.88 79 GLU B N 1
ATOM 3120 C CA . GLU B 1 83 ? -9.918 0.722 -3.191 1.000 19.36 79 GLU B CA 1
ATOM 3121 C C . GLU B 1 83 ? -11.243 0.485 -2.492 1.000 16.70 79 GLU B C 1
ATOM 3122 O O . GLU B 1 83 ? -11.991 1.414 -2.185 1.000 15.95 79 GLU B O 1
ATOM 3134 N N . GLU B 1 84 ? -11.524 -0.789 -2.280 1.000 18.36 80 GLU B N 1
ATOM 3135 C CA . GLU B 1 84 ? -12.724 -1.183 -1.549 1.000 17.55 80 GLU B CA 1
ATOM 3136 C C . GLU B 1 84 ? -12.871 -0.354 -0.286 1.000 16.32 80 GLU B C 1
ATOM 3137 O O . GLU B 1 84 ? -11.907 -0.162 0.447 1.000 18.25 80 GLU B O 1
ATOM 3149 N N . GLY B 1 85 ? -14.094 0.120 -0.043 1.000 15.51 81 GLY B N 1
ATOM 3150 C CA . GLY B 1 85 ? -14.378 0.908 1.134 1.000 16.15 81 GLY B CA 1
ATOM 3151 C C . GLY B 1 85 ? -14.340 2.411 0.904 1.000 14.97 81 GLY B C 1
ATOM 3152 O O . GLY B 1 85 ? -14.710 3.161 1.817 1.000 16.19 81 GLY B O 1
ATOM 3156 N N . PHE B 1 86 ? -13.923 2.859 -0.275 1.000 14.25 82 PHE B N 1
ATOM 3157 C CA . PHE B 1 86 ? -14.063 4.244 -0.683 1.000 13.91 82 PHE B CA 1
ATOM 3158 C C . PHE B 1 86 ? -15.445 4.480 -1.288 1.000 13.44 82 PHE B C 1
ATOM 3159 O O . PHE B 1 86 ? -15.974 3.631 -2.002 1.000 14.53 82 PHE B O 1
ATOM 3176 N N . TYR B 1 87 ? -15.988 5.665 -1.013 1.000 13.84 83 TYR B N 1
ATOM 3177 C CA . TYR B 1 87 ? -17.095 6.182 -1.777 1.000 13.46 83 TYR B CA 1
ATOM 3178 C C . TYR B 1 87 ? -16.621 7.299 -2.693 1.000 12.63 83 TYR B C 1
ATOM 3179 O O . TYR B 1 87 ? -15.584 7.916 -2.463 1.000 13.34 83 TYR B O 1
ATOM 3197 N N . ILE B 1 88 ? -17.388 7.485 -3.751 1.000 12.80 84 ILE B N 1
ATOM 3198 C CA . ILE B 1 88 ? -17.076 8.497 -4.767 1.000 13.17 84 ILE B CA 1
ATOM 3199 C C . ILE B 1 88 ? -18.345 9.247 -5.078 1.000 12.82 84 ILE B C 1
ATOM 3200 O O . ILE B 1 88 ? -19.388 8.653 -5.358 1.000 14.47 84 ILE B O 1
ATOM 3216 N N . PHE B 1 89 ? -18.258 10.564 -5.038 1.000 12.86 85 PHE B N 1
ATOM 3217 C CA . PHE B 1 89 ? -19.328 11.438 -5.476 1.000 13.28 85 PHE B CA 1
ATOM 3218 C C . PHE B 1 89 ? -18.824 12.228 -6.678 1.000 12.94 85 PHE B C 1
ATOM 3219 O O . PHE B 1 89 ? -17.841 12.969 -6.547 1.000 14.45 85 PHE B O 1
ATOM 3236 N N . VAL B 1 90 ? -19.453 12.048 -7.826 1.000 13.01 86 VAL B N 1
ATOM 3237 C CA . VAL B 1 90 ? -19.093 12.787 -9.028 1.000 13.43 86 VAL B CA 1
ATOM 3238 C C . VAL B 1 90 ? -20.191 13.826 -9.267 1.000 13.02 86 VAL B C 1
ATOM 3239 O O . VAL B 1 90 ? -21.363 13.468 -9.432 1.000 13.58 86 VAL B O 1
ATOM 3252 N N . GLU B 1 91 ? -19.848 15.111 -9.241 1.000 13.78 87 GLU B N 1
ATOM 3253 C CA . GLU B 1 91 ? -20.819 16.150 -9.529 1.000 13.91 87 GLU B CA 1
ATOM 3254 C C . GLU B 1 91 ? -21.405 15.966 -10.915 1.000 13.54 87 GLU B C 1
ATOM 3255 O O . GLU B 1 91 ? -20.740 15.450 -11.822 1.000 13.97 87 GLU B O 1
ATOM 3267 N N . PRO B 1 92 ? -22.634 16.442 -11.118 1.000 13.89 88 PRO B N 1
ATOM 3268 C CA . PRO B 1 92 ? -23.170 16.472 -12.488 1.000 14.80 88 PRO B CA 1
ATOM 3269 C C . PRO B 1 92 ? -22.189 17.193 -13.406 1.000 14.72 88 PRO B C 1
ATOM 3270 O O . PRO B 1 92 ? -21.555 18.163 -13.014 1.000 14.96 88 PRO B O 1
ATOM 3281 N N . ASN B 1 93 ? -22.087 16.720 -14.640 1.000 15.22 89 ASN B N 1
ATOM 3282 C CA . ASN B 1 93 ? -21.343 17.345 -15.705 1.000 16.17 89 ASN B CA 1
ATOM 3283 C C . ASN B 1 93 ? -19.833 17.173 -15.625 1.000 17.65 89 ASN B C 1
ATOM 3284 O O . ASN B 1 93 ? -19.131 17.490 -16.588 1.000 21.61 89 ASN B O 1
ATOM 3295 N N . GLU B 1 94 ? -19.298 16.626 -14.545 1.000 16.56 90 GLU B N 1
ATOM 3296 C CA . GLU B 1 94 ? -17.865 16.502 -14.380 1.000 16.36 90 GLU B CA 1
ATOM 3297 C C . GLU B 1 94 ? -17.313 15.337 -15.180 1.000 15.96 90 GLU B C 1
ATOM 3298 O O . GLU B 1 94 ? -17.870 14.247 -15.181 1.000 16.85 90 GLU B O 1
ATOM 3310 N N . ILE B 1 95 ? -16.187 15.539 -15.853 1.000 16.55 91 ILE B N 1
ATOM 3311 C CA . ILE B 1 95 ? -15.525 14.436 -16.542 1.000 17.77 91 ILE B CA 1
ATOM 3312 C C . ILE B 1 95 ? -15.145 13.345 -15.558 1.000 17.29 91 ILE B C 1
ATOM 3313 O O . ILE B 1 95 ? -14.593 13.569 -14.480 1.000 18.81 91 ILE B O 1
ATOM 3329 N N . HIS B 1 96 ? -15.440 12.116 -15.928 1.000 16.17 92 HIS B N 1
ATOM 3330 C CA . HIS B 1 96 ? -15.102 10.957 -15.114 1.000 15.76 92 HIS B CA 1
ATOM 3331 C C . HIS B 1 96 ? -14.967 9.744 -16.014 1.000 15.39 92 HIS B C 1
ATOM 3332 O O . HIS B 1 96 ? -15.566 9.656 -17.083 1.000 16.33 92 HIS B O 1
ATOM 3346 N N . GLY B 1 97 ? -14.225 8.782 -15.524 1.000 15.90 93 GLY B N 1
ATOM 3347 C CA . GLY B 1 97 ? -14.158 7.475 -16.141 1.000 15.86 93 GLY B CA 1
ATOM 3348 C C . GLY B 1 97 ? -13.441 6.549 -15.190 1.000 14.25 93 GLY B C 1
ATOM 3349 O O . GLY B 1 97 ? -13.103 6.952 -14.068 1.000 14.72 93 GLY B O 1
ATOM 3353 N N . PHE B 1 98 ? -13.275 5.289 -15.590 1.000 14.42 94 PHE B N 1
ATOM 3354 C CA . PHE B 1 98 ? -12.768 4.263 -14.694 1.000 15.22 94 PHE B CA 1
ATOM 3355 C C . PHE B 1 98 ? -11.911 3.271 -15.470 1.000 14.86 94 PHE B C 1
ATOM 3356 O O . PHE B 1 98 ? -12.157 3.037 -16.648 1.000 17.20 94 PHE B O 1
ATOM 3373 N N . ARG B 1 99 ? -10.914 2.738 -14.784 1.000 14.71 95 ARG B N 1
ATOM 3374 C CA . ARG B 1 99 ? -10.059 1.717 -15.388 1.000 14.78 95 ARG B CA 1
ATOM 3375 C C . ARG B 1 99 ? -9.680 0.729 -14.302 1.000 14.05 95 ARG B C 1
ATOM 3376 O O . ARG B 1 99 ? -9.599 1.048 -13.114 1.000 15.35 95 ARG B O 1
ATOM 3397 N N . ASN B 1 100 ? -9.357 -0.491 -14.714 1.000 14.79 96 ASN B N 1
ATOM 3398 C CA . ASN B 1 100 ? -8.822 -1.511 -13.833 1.000 14.70 96 ASN B CA 1
ATOM 3399 C C . ASN B 1 100 ? -7.446 -1.949 -14.321 1.000 15.07 96 ASN B C 1
ATOM 3400 O O . ASN B 1 100 ? -7.322 -2.618 -15.357 1.000 16.76 96 ASN B O 1
ATOM 3411 N N . ASP B 1 101 ? -6.405 -1.533 -13.615 1.000 15.85 97 ASP B N 1
ATOM 3412 C CA . ASP B 1 101 ? -5.039 -1.889 -13.960 1.000 16.76 97 ASP B CA 1
ATOM 3413 C C . ASP B 1 101 ? -4.587 -3.195 -13.314 1.000 17.85 97 ASP B C 1
ATOM 3414 O O . ASP B 1 101 ? -3.503 -3.673 -13.624 1.000 21.47 97 ASP B O 1
ATOM 3423 N N . THR B 1 102 ? -5.394 -3.751 -12.434 1.000 16.59 98 THR B N 1
ATOM 3424 C CA . THR B 1 102 ? -5.018 -4.937 -11.678 1.000 16.85 98 THR B CA 1
ATOM 3425 C C . THR B 1 102 ? -5.323 -6.199 -12.474 1.000 17.36 98 THR B C 1
ATOM 3426 O O . THR B 1 102 ? -5.838 -6.146 -13.593 1.000 19.85 98 THR B O 1
ATOM 3437 N N . ASP B 1 103 ? -4.994 -7.343 -11.895 1.000 18.15 99 ASP B N 1
ATOM 3438 C CA . ASP B 1 103 ? -5.189 -8.653 -12.489 1.000 19.51 99 ASP B CA 1
ATOM 3439 C C . ASP B 1 103 ? -6.460 -9.343 -12.011 1.000 17.84 99 ASP B C 1
ATOM 3440 O O . ASP B 1 103 ? -6.709 -10.487 -12.379 1.000 21.12 99 ASP B O 1
ATOM 3449 N N A SER B 1 104 ? -7.275 -8.671 -11.209 0.540 17.69 100 SER B N 1
ATOM 3450 N N B SER B 1 104 ? -7.258 -8.617 -11.241 0.460 18.57 100 SER B N 1
ATOM 3451 C CA A SER B 1 104 ? -8.516 -9.291 -10.761 0.540 19.13 100 SER B CA 1
ATOM 3452 C CA B SER B 1 104 ? -8.470 -9.112 -10.609 0.460 19.09 100 SER B CA 1
ATOM 3453 C C A SER B 1 104 ? -9.661 -8.301 -10.926 0.540 18.12 100 SER B C 1
ATOM 3454 C C B SER B 1 104 ? -9.664 -8.284 -11.067 0.460 16.31 100 SER B C 1
ATOM 3455 O O A SER B 1 104 ? -9.434 -7.094 -11.022 0.540 16.13 100 SER B O 1
ATOM 3456 O O B SER B 1 104 ? -9.478 -7.131 -11.472 0.460 18.25 100 SER B O 1
ATOM 3471 N N . GLU B 1 105 ? -10.888 -8.806 -10.971 1.000 18.48 101 GLU B N 1
ATOM 3472 C CA . GLU B 1 105 ? -12.038 -7.958 -11.243 1.000 17.82 101 GLU B CA 1
ATOM 3473 C C . GLU B 1 105 ? -12.240 -6.929 -10.135 1.000 17.00 101 GLU B C 1
ATOM 3474 O O . GLU B 1 105 ? -12.051 -7.216 -8.961 1.000 19.00 101 GLU B O 1
ATOM 3486 N N . VAL B 1 106 ? -12.681 -5.763 -10.554 1.000 15.69 102 VAL B N 1
ATOM 3487 C CA . VAL B 1 106 ? -13.042 -4.660 -9.664 1.000 15.15 102 VAL B CA 1
ATOM 3488 C C . VAL B 1 106 ? -14.561 -4.487 -9.737 1.000 14.27 102 VAL B C 1
ATOM 3489 O O . VAL B 1 106 ? -15.144 -4.557 -10.822 1.000 16.76 102 VAL B O 1
ATOM 3502 N N . GLU B 1 107 ? -15.188 -4.266 -8.586 1.000 15.00 103 GLU B N 1
ATOM 3503 C CA . GLU B 1 107 ? -16.627 -4.059 -8.532 1.000 14.53 103 GLU B CA 1
ATOM 3504 C C . GLU B 1 107 ? -16.953 -2.771 -7.785 1.000 13.91 103 GLU B C 1
ATOM 3505 O O . GLU B 1 107 ? -16.364 -2.472 -6.749 1.000 14.35 103 GLU B O 1
ATOM 3517 N N . PHE B 1 108 ? -17.970 -2.064 -8.289 1.000 13.76 104 PHE B N 1
ATOM 3518 C CA . PHE B 1 108 ? -18.455 -0.881 -7.566 1.000 13.52 104 PHE B CA 1
ATOM 3519 C C . PHE B 1 108 ? -19.957 -0.759 -7.753 1.000 13.08 104 PHE B C 1
ATOM 3520 O O . PHE B 1 108 ? -20.520 -1.079 -8.808 1.000 14.09 104 PHE B O 1
ATOM 3537 N N . LEU B 1 109 ? -20.605 -0.275 -6.703 1.000 12.74 105 LEU B N 1
ATOM 3538 C CA . LEU B 1 109 ? -21.997 0.127 -6.720 1.000 12.92 105 LEU B CA 1
ATOM 3539 C C . LEU B 1 109 ? -22.085 1.530 -7.291 1.000 12.84 105 LEU B C 1
ATOM 3540 O O . LEU B 1 109 ? -21.219 2.360 -6.977 1.000 13.72 105 LEU B O 1
ATOM 3556 N N . ASP B 1 110 ? -23.109 1.786 -8.098 1.000 13.23 106 ASP B N 1
ATOM 3557 C CA . ASP B 1 110 ? -23.238 3.080 -8.754 1.000 13.33 106 ASP B CA 1
ATOM 3558 C C . ASP B 1 110 ? -24.712 3.461 -8.788 1.000 13.28 106 ASP B C 1
ATOM 3559 O O . ASP B 1 110 ? -25.525 2.700 -9.343 1.000 15.42 106 ASP B O 1
ATOM 3568 N N . LEU B 1 111 ? -25.033 4.614 -8.245 1.000 12.80 107 LEU B N 1
ATOM 3569 C CA . LEU B 1 111 ? -26.402 5.123 -8.256 1.000 12.28 107 LEU B CA 1
ATOM 3570 C C . LEU B 1 111 ? -26.431 6.486 -8.932 1.000 12.89 107 LEU B C 1
ATOM 3571 O O . LEU B 1 111 ? -25.552 7.322 -8.709 1.000 13.24 107 LEU B O 1
ATOM 3587 N N . ILE B 1 112 ? -27.460 6.652 -9.767 1.000 12.85 108 ILE B N 1
ATOM 3588 C CA . ILE B 1 112 ? -27.670 7.894 -10.504 1.000 12.87 108 ILE B CA 1
ATOM 3589 C C . ILE B 1 112 ? -29.146 8.238 -10.441 1.000 12.96 108 ILE B C 1
ATOM 3590 O O . ILE B 1 112 ? -30.007 7.345 -10.282 1.000 13.16 108 ILE B O 1
ATOM 3606 N N . PRO B 1 113 ? -29.499 9.501 -10.620 1.000 13.20 109 PRO B N 1
ATOM 3607 C CA . PRO B 1 113 ? -30.923 9.837 -10.763 1.000 14.11 109 PRO B CA 1
ATOM 3608 C C . PRO B 1 113 ? -31.507 9.132 -11.977 1.000 14.40 109 PRO B C 1
ATOM 3609 O O . PRO B 1 113 ? -30.844 8.825 -12.967 1.000 15.51 109 PRO B O 1
ATOM 3620 N N . LYS B 1 114 ? -32.803 8.854 -11.877 1.000 16.03 110 LYS B N 1
ATOM 3621 C CA . LYS B 1 114 ? -33.428 7.942 -12.825 1.000 17.87 110 LYS B CA 1
ATOM 3622 C C . LYS B 1 114 ? -33.463 8.502 -14.239 1.000 19.52 110 LYS B C 1
ATOM 3623 O O . LYS B 1 114 ? -33.575 7.702 -15.163 1.000 21.62 110 LYS B O 1
ATOM 3642 N N . GLU B 1 115 ? -33.311 9.799 -14.429 1.000 19.24 111 GLU B N 1
ATOM 3643 C CA . GLU B 1 115 ? -33.196 10.385 -15.758 1.000 23.29 111 GLU B CA 1
ATOM 3644 C C . GLU B 1 115 ? -32.097 9.705 -16.566 1.000 20.26 111 GLU B C 1
ATOM 3645 O O . GLU B 1 115 ? -32.160 9.700 -17.795 1.000 23.60 111 GLU B O 1
ATOM 3657 N N . GLY B 1 116 ? -31.072 9.187 -15.902 1.000 18.53 112 GLY B N 1
ATOM 3658 C CA . GLY B 1 116 ? -29.998 8.536 -16.606 1.000 18.63 112 GLY B CA 1
ATOM 3659 C C . GLY B 1 116 ? -30.091 7.041 -16.733 1.000 18.91 112 GLY B C 1
ATOM 3660 O O . GLY B 1 116 ? -29.201 6.420 -17.333 1.000 20.36 112 GLY B O 1
ATOM 3664 N N . GLY B 1 117 ? -31.152 6.435 -16.197 1.000 18.29 113 GLY B N 1
ATOM 3665 C CA . GLY B 1 117 ? -31.273 4.991 -16.204 1.000 20.68 113 GLY B CA 1
ATOM 3666 C C . GLY B 1 117 ? -31.469 4.445 -17.611 1.000 20.25 113 GLY B C 1
ATOM 3667 O O . GLY B 1 117 ? -32.145 5.045 -18.443 1.000 21.42 113 GLY B O 1
ATOM 3671 N N . GLU B 1 118 ? -30.959 3.236 -17.849 1.000 21.75 114 GLU B N 1
ATOM 3672 C CA . GLU B 1 118 ? -31.197 2.503 -19.086 1.000 22.80 114 GLU B CA 1
ATOM 3673 C C . GLU B 1 118 ? -32.633 1.986 -19.164 1.000 23.08 114 GLU B C 1
ATOM 3674 O O . GLU B 1 118 ? -33.366 2.092 -18.160 1.000 23.13 114 GLU B O 1
#

Organism: Thermotoga maritima (strain ATCC 43589 / DSM 3109 / JCM 10099 / NBRC 100826 / MSB8) (NCBI:txid243274)

InterPro domains:
  IPR011051 RmlC-like cupin do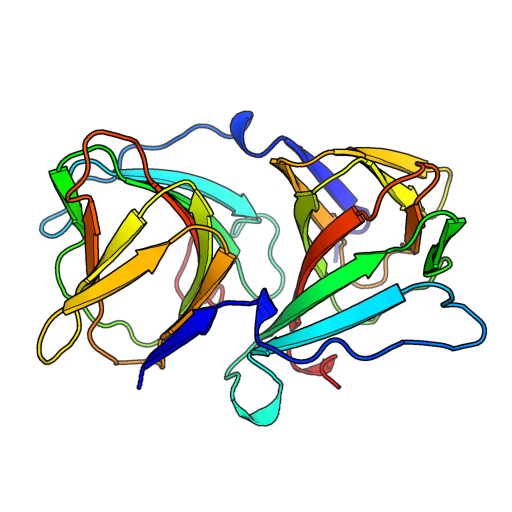main superfamily [SSF5118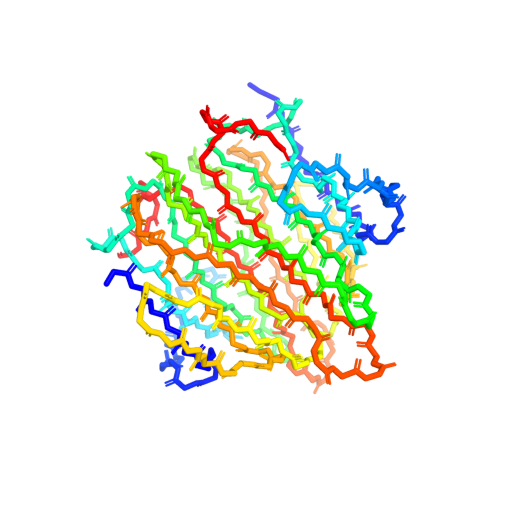2] (17-110)
  IPR013096 Cupin 2, conserved barrel [PF07883] (40-107)
  IPR014710 RmlC-like jelly roll fold [G3DSA:2.60.120.10] (1-114)

Solvent-accessible surface area: 10412 Å² total; per-residue (Å²): 113,70,92,26,31,61,30,84,112,2,99,84,22,100,45,90,144,36,87,84,113,90,26,134,35,4,87,25,29,26,10,2,5,88,180,35,9,41,56,0,0,0,15,3,25,6,0,60,71,40,2,36,21,53,79,44,64,14,100,59,3,18,0,0,8,0,32,73,23,110,0,11,0,3,33,119,88,44,92,71,73,2,66,107,20,31,13,0,2,0,65,41,104,41,56,17,1,10,64,1,90,32,133,61,56,0,6,4,0,5,0,5,4,87,138,19,21,78,63,32,73,34,27,96,3,165,107,31,96,62,67,170,46,102,75,136,89,25,119,35,4,82,17,22,37,11,3,17,72,182,53,3,50,57,0,2,0,18,10,28,7,0,32,63,58,2,27,21,52,85,33,62,12,86,56,3,17,0,0,8,0,29,92,24,96,0,3,0,4,49,128,82,47,88,62,76,6,77,113,22,39,7,0,2,0,21,31,101,20,55,18,1,10,61,0,94,44,141,66,56,0,43,4,0,1,0,1,5,75,124,16,18,129

Foldseek 3Di:
DDDDDDDDDQVVFDWDADDDPQWHQKTKGFDAFPVHDPWKTKMKMKHAAFIKRHKDFAQWKKKKAWAAAKKWKDFPPDIDIDGHGDIDIGHHGGIIMITHNDRGMTMMMIMITCVVGD/DDDDDDQVPFDWDADDDPQWHQKTKGWPAFLVRDPWKTKMKMKHAAFTKRHKDAAQWKKKKAWAAAWKWKDFPPDIDIDGHGDIDIGHHGTIIMIGHNDNGMTMMMIMITNVPTD

B-factor: mean 25.62, std 11.77, range [12.03, 100.32]

Secondary structure (P-SEA, 3-state):
cbbbbbbbcccccccccccccccccbbbbbcccccccccbbbbbbbbccccccccccccbbbbbbbcccbbbbbcccbbbbbcccbbbbbccccccbbbbcccbbbbbbbbccccccc/cbbbbcccccbbbbbbccccccbbbbbcccccccccbbbbbbbbccccccccccccbbbbbbbcccbbbbbcccbbbbbcccbbbbbcccccccccccccbbbbbbbbccccccc